Protein AF-A0A1E1XRW9-F1 (afdb_monomer_lite)

InterPro domains:
  IPR000956 Stathmin family [PF00836] (1-132)
  IPR000956 Stathmin family [PF00836] (140-179)
  IPR000956 Stathmin family [PF00836] (183-227)
  IPR000956 Stathmin family [PR00345] (3-21)
  IPR000956 Stathmin family [PR00345] (31-59)
  IPR000956 Stathmin family [PR00345] (60-83)
  IPR000956 Stathmin family [PR00345] (84-107)
  IPR000956 Stathmin family [PR00345] (108-132)
  IPR000956 Stathmin family [PS51663] (1-139)
  IPR000956 Stathmin family [PTHR10104] (1-132)
  IPR036002 Stathmin superfamily [SSF101494] (1-134)
  IPR036002 Stathmin superfamily [SSF101494] (140-227)

Organism: Amblyomma sculptum (NCBI:txid1581419)

Radius of gyration: 101.43 Å; chains: 1; bounding box: 220×57×258 Å

Structure (mmCIF, N/CA/C/O backbone):
data_AF-A0A1E1XRW9-F1
#
_entry.id   AF-A0A1E1XRW9-F1
#
loop_
_atom_site.group_PDB
_atom_site.id
_atom_site.type_symbol
_atom_site.label_atom_id
_atom_site.label_alt_id
_atom_site.label_comp_id
_atom_site.label_asym_id
_atom_site.label_entity_id
_atom_site.label_seq_id
_atom_site.pdbx_PDB_ins_code
_atom_site.Cartn_x
_atom_site.Cartn_y
_atom_site.Cartn_z
_atom_site.occupancy
_atom_site.B_iso_or_equiv
_atom_site.auth_seq_id
_atom_site.auth_comp_id
_atom_site.auth_asym_id
_atom_site.auth_atom_id
_atom_site.pdbx_PDB_model_num
ATOM 1 N N . THR A 1 1 ? -102.495 -21.820 128.387 1.00 71.69 1 THR A N 1
ATOM 2 C CA . THR A 1 1 ? -101.262 -22.610 128.519 1.00 71.69 1 THR A CA 1
ATOM 3 C C . THR A 1 1 ? -101.583 -24.073 128.722 1.00 71.69 1 THR A C 1
ATOM 5 O O . THR A 1 1 ? -102.194 -24.407 129.729 1.00 71.69 1 THR A O 1
ATOM 8 N N . GLU A 1 2 ? -101.186 -24.923 127.778 1.00 79.62 2 GLU A N 1
ATOM 9 C CA . GLU A 1 2 ? -101.369 -26.378 127.798 1.00 79.62 2 GLU A CA 1
ATOM 10 C C . GLU A 1 2 ? -100.027 -27.070 127.506 1.00 79.62 2 GLU A C 1
ATOM 12 O O . GLU A 1 2 ? -99.250 -26.604 126.673 1.00 79.62 2 GLU A O 1
ATOM 17 N N . VAL A 1 3 ? -99.734 -28.169 128.202 1.00 78.69 3 VAL A N 1
ATOM 18 C CA . VAL A 1 3 ? -98.578 -29.024 127.903 1.00 78.69 3 VAL A CA 1
ATOM 19 C C . VAL A 1 3 ? -99.064 -30.222 127.095 1.00 78.69 3 VAL A C 1
ATOM 21 O O . VAL A 1 3 ? -99.879 -30.999 127.587 1.00 78.69 3 VAL A O 1
ATOM 24 N N . ARG A 1 4 ? -98.557 -30.378 125.871 1.00 78.00 4 ARG A N 1
ATOM 25 C CA . ARG A 1 4 ? -98.868 -31.485 124.958 1.00 78.00 4 ARG A CA 1
ATOM 26 C C . ARG A 1 4 ? -97.624 -32.328 124.671 1.00 78.00 4 ARG A C 1
ATOM 28 O O . ARG A 1 4 ? -96.496 -31.906 124.922 1.00 78.00 4 ARG A O 1
ATOM 35 N N . CYS A 1 5 ? -97.842 -33.537 124.151 1.00 73.38 5 CYS A N 1
ATOM 36 C CA . CYS A 1 5 ? -96.790 -34.429 123.645 1.00 73.38 5 CYS A CA 1
ATOM 37 C C . CYS A 1 5 ? -95.634 -34.655 124.641 1.00 73.38 5 CYS A C 1
ATOM 39 O O . CYS A 1 5 ? -94.467 -34.414 124.331 1.00 73.38 5 CYS A O 1
ATOM 41 N N . THR A 1 6 ? -95.966 -35.089 125.859 1.00 75.75 6 THR A N 1
ATOM 42 C CA . THR A 1 6 ? -94.991 -35.452 126.892 1.00 75.75 6 THR A CA 1
ATOM 43 C C . THR A 1 6 ? -94.394 -36.827 126.604 1.00 75.75 6 THR A C 1
ATOM 45 O O . THR A 1 6 ? -95.084 -37.843 126.634 1.00 75.75 6 THR A O 1
ATOM 48 N N . GLU A 1 7 ? -93.091 -36.867 126.362 1.00 78.31 7 GLU A N 1
ATOM 49 C CA . GLU A 1 7 ? -92.332 -38.087 126.125 1.00 78.31 7 GLU A CA 1
ATOM 50 C C . GLU A 1 7 ? -91.239 -38.203 127.190 1.00 78.31 7 GLU A C 1
ATOM 52 O O . GLU A 1 7 ? -90.331 -37.368 127.279 1.00 78.31 7 GLU A O 1
ATOM 57 N N . GLN A 1 8 ? -91.359 -39.213 128.056 1.00 81.00 8 GLN A N 1
ATOM 58 C CA . GLN A 1 8 ? -90.436 -39.419 129.168 1.00 81.00 8 GLN A CA 1
ATOM 59 C C . GLN A 1 8 ? -89.498 -40.578 128.872 1.00 81.00 8 GLN A C 1
ATOM 61 O O . GLN A 1 8 ? -89.922 -41.707 128.638 1.00 81.00 8 GLN A O 1
ATOM 66 N N . SER A 1 9 ? -88.204 -40.290 128.925 1.00 77.69 9 SER A N 1
ATOM 67 C CA . SER A 1 9 ? -87.150 -41.296 128.863 1.00 77.69 9 SER A CA 1
ATOM 68 C C . SER A 1 9 ? -86.410 -41.352 130.201 1.00 77.69 9 SER A C 1
ATOM 70 O O . SER A 1 9 ? -86.514 -40.434 131.018 1.00 77.69 9 SER A O 1
ATOM 72 N N . LYS A 1 10 ? -85.616 -42.408 130.435 1.00 77.56 10 LYS A N 1
ATOM 73 C CA . LYS A 1 10 ? -84.827 -42.569 131.675 1.00 77.56 10 LYS A CA 1
ATOM 74 C C . LYS A 1 10 ? -83.896 -41.378 131.984 1.00 77.56 10 LYS A C 1
ATOM 76 O O . LYS A 1 10 ? -83.494 -41.239 133.132 1.00 77.56 10 LYS A O 1
ATOM 81 N N . GLY A 1 11 ? -83.553 -40.552 130.987 1.00 79.75 11 GLY A N 1
ATOM 82 C CA . GLY A 1 11 ? -82.670 -39.386 131.126 1.00 79.75 11 GLY A CA 1
ATOM 83 C C . GLY A 1 11 ? -83.371 -38.024 131.193 1.00 79.75 11 GLY A C 1
ATOM 84 O O . GLY A 1 11 ? -82.687 -37.012 131.310 1.00 79.75 11 GLY A O 1
ATOM 85 N N . GLY A 1 12 ? -84.704 -37.965 131.110 1.00 81.31 12 GLY A N 1
ATOM 86 C CA . GLY A 1 12 ? -85.441 -36.702 131.168 1.00 81.31 12 GLY A CA 1
ATOM 87 C C . GLY A 1 12 ? -86.784 -36.736 130.442 1.00 81.31 12 GLY A C 1
ATOM 88 O O . GLY A 1 12 ? -87.090 -37.662 129.687 1.00 81.31 12 GLY A O 1
ATOM 89 N N . LEU A 1 13 ? -87.588 -35.701 130.689 1.00 84.69 13 LEU A N 1
ATOM 90 C CA . LEU A 1 13 ? -88.904 -35.503 130.087 1.00 84.69 13 LEU A CA 1
ATOM 91 C C . LEU A 1 13 ? -88.825 -34.408 129.018 1.00 84.69 13 LEU A C 1
ATOM 93 O O . LEU A 1 13 ? -88.436 -33.281 129.323 1.00 84.69 13 LEU A O 1
ATOM 97 N N . LYS A 1 14 ? -89.232 -34.727 127.789 1.00 83.50 14 LYS A N 1
ATOM 98 C CA . LYS A 1 14 ? -89.489 -33.745 126.733 1.00 83.50 14 LYS A CA 1
ATOM 99 C C . LYS A 1 14 ? -90.988 -33.494 126.674 1.00 83.50 14 LYS A C 1
ATOM 101 O O . LYS A 1 14 ? -91.764 -34.441 126.667 1.00 83.50 14 LYS A O 1
ATOM 106 N N . TYR A 1 15 ? -91.395 -32.236 126.615 1.00 85.25 15 TYR A N 1
ATOM 107 C CA . TYR A 1 15 ? -92.789 -31.876 126.399 1.00 85.25 15 TYR A CA 1
ATOM 108 C C . TYR A 1 15 ? -92.898 -30.588 125.597 1.00 85.25 15 TYR A C 1
ATOM 110 O O . TYR A 1 15 ? -91.990 -29.756 125.609 1.00 85.25 15 TYR A O 1
ATOM 118 N N . GLU A 1 16 ? -94.007 -30.440 124.885 1.00 83.50 16 GLU A N 1
ATOM 119 C CA . GLU A 1 16 ? -94.337 -29.237 124.138 1.00 83.50 16 GLU A CA 1
ATOM 120 C C . GLU A 1 16 ? -95.221 -28.342 125.012 1.00 83.50 16 GLU A C 1
ATOM 122 O O . GLU A 1 16 ? -96.325 -28.724 125.396 1.00 83.50 16 GLU A O 1
ATOM 127 N N . LEU A 1 17 ? -94.723 -27.158 125.376 1.00 86.25 17 LEU A N 1
ATOM 128 C CA . LEU A 1 17 ? -95.476 -26.176 126.156 1.00 86.25 17 LEU A CA 1
ATOM 129 C C . LEU A 1 17 ? -96.101 -25.145 125.215 1.00 86.25 17 LEU A C 1
ATOM 131 O O . LEU A 1 17 ? -95.413 -24.265 124.698 1.00 86.25 17 LEU A O 1
ATOM 135 N N . VAL A 1 18 ? -97.415 -25.225 125.039 1.00 81.94 18 VAL A N 1
ATOM 136 C CA . VAL A 1 18 ? -98.192 -24.276 124.243 1.00 81.94 18 VAL A CA 1
ATOM 137 C C . VAL A 1 18 ? -98.732 -23.195 125.178 1.00 81.94 18 VAL A C 1
ATOM 139 O O . VAL A 1 18 ? -99.649 -23.424 125.965 1.00 81.94 18 VAL A O 1
ATOM 142 N N . LEU A 1 19 ? -98.147 -21.996 125.140 1.00 83.62 19 LEU A N 1
ATOM 143 C CA . LEU A 1 19 ? -98.563 -20.878 126.002 1.00 83.62 19 LEU A CA 1
ATOM 144 C C . LEU A 1 19 ? -99.923 -20.292 125.571 1.00 83.62 19 LEU A C 1
ATOM 146 O O . LEU A 1 19 ? -100.755 -19.984 126.427 1.00 83.62 19 LEU A O 1
ATOM 150 N N . ALA A 1 20 ? -100.174 -20.228 124.263 1.00 79.12 20 ALA A N 1
ATOM 151 C CA . ALA A 1 20 ? -101.432 -19.821 123.642 1.00 79.12 20 ALA A CA 1
ATOM 152 C C . ALA A 1 20 ? -101.627 -20.592 122.328 1.00 79.12 20 ALA A C 1
ATOM 154 O O . ALA A 1 20 ? -100.639 -20.904 121.658 1.00 79.12 20 ALA A O 1
ATOM 155 N N . ASP A 1 21 ? -102.875 -20.889 121.969 1.00 74.94 21 ASP A N 1
ATOM 156 C CA . ASP A 1 21 ? -103.186 -21.544 120.699 1.00 74.94 21 ASP A CA 1
ATOM 157 C C . ASP A 1 21 ? -102.790 -20.644 119.511 1.00 74.94 21 ASP A C 1
ATOM 159 O O . ASP A 1 21 ? -102.875 -19.412 119.611 1.00 74.94 21 ASP A O 1
ATOM 163 N N . PRO A 1 22 ? -102.304 -21.220 118.394 1.00 69.94 22 PRO A N 1
ATOM 164 C CA . PRO A 1 22 ? -101.898 -20.446 117.229 1.00 69.94 22 PRO A CA 1
ATOM 165 C C . PRO A 1 22 ? -103.061 -19.574 116.735 1.00 69.94 22 PRO A C 1
ATOM 167 O O . PRO A 1 22 ? -104.140 -20.065 116.439 1.00 69.94 22 PRO A O 1
ATOM 170 N N . CYS A 1 23 ? -102.822 -18.264 116.612 1.00 64.12 23 CYS A N 1
ATOM 171 C CA . CYS A 1 23 ? -103.831 -17.263 116.228 1.00 64.12 23 CYS A CA 1
ATOM 172 C C . CYS A 1 23 ? -104.423 -17.485 114.815 1.00 64.12 23 CYS A C 1
ATOM 174 O O . CYS A 1 23 ? -105.413 -16.858 114.459 1.00 64.12 23 CYS A O 1
ATOM 176 N N . MET A 1 24 ? -103.831 -18.366 113.999 1.00 66.19 24 MET A N 1
ATOM 177 C CA . MET A 1 24 ? -104.234 -18.635 112.618 1.00 66.19 24 MET A CA 1
ATOM 178 C C . MET A 1 24 ? -104.402 -20.147 112.394 1.00 66.19 24 MET A C 1
ATOM 180 O O . MET A 1 24 ? -103.419 -20.883 112.429 1.00 66.19 24 MET A O 1
ATOM 184 N N . ASP A 1 25 ? -105.620 -20.589 112.067 1.00 61.28 25 ASP A N 1
ATOM 185 C CA . ASP A 1 25 ? -105.966 -21.994 111.763 1.00 61.28 25 ASP A CA 1
ATOM 186 C C . ASP A 1 25 ? -105.533 -22.468 110.354 1.00 61.28 25 ASP A C 1
ATOM 188 O O . ASP A 1 25 ? -105.896 -23.555 109.905 1.00 61.28 25 ASP A O 1
ATOM 192 N N . SER A 1 26 ? -104.753 -21.668 109.612 1.00 61.62 26 SER A N 1
ATOM 193 C CA . SER A 1 26 ? -104.334 -21.998 108.243 1.00 61.62 26 SER A CA 1
ATOM 194 C C . SER A 1 26 ? -102.865 -22.432 108.187 1.00 61.62 26 SER A C 1
ATOM 196 O O . SER A 1 26 ? -101.989 -21.640 108.547 1.00 61.62 26 SER A O 1
ATOM 198 N N . PRO A 1 27 ? -102.543 -23.617 107.630 1.00 65.44 27 PRO A N 1
ATOM 199 C CA . PRO A 1 27 ? -101.164 -23.991 107.339 1.00 65.44 27 PRO A CA 1
ATOM 200 C C . PRO A 1 27 ? -100.511 -22.935 106.434 1.00 65.44 27 PRO A C 1
ATOM 202 O O . PRO A 1 27 ? -101.085 -22.556 105.409 1.00 65.44 27 PRO A O 1
ATOM 205 N N . LEU A 1 28 ? -99.303 -22.472 106.776 1.00 62.88 28 LEU A N 1
ATOM 206 C CA . LEU A 1 28 ? -98.474 -21.677 105.865 1.00 62.88 28 LEU A CA 1
ATOM 207 C C . LEU A 1 28 ? -98.304 -22.456 104.548 1.00 62.88 28 LEU A C 1
ATOM 209 O O . LEU A 1 28 ? -97.652 -23.505 104.527 1.00 62.88 28 LEU A O 1
ATOM 213 N N . ARG A 1 29 ? -98.868 -21.955 103.435 1.00 60.59 29 ARG A N 1
ATOM 214 C CA . ARG A 1 29 ? -98.543 -22.464 102.094 1.00 60.59 29 ARG A CA 1
ATOM 215 C C . ARG A 1 29 ? -97.071 -22.168 101.836 1.00 60.59 29 ARG A C 1
ATOM 217 O O . ARG A 1 29 ? -96.705 -21.041 101.514 1.00 60.59 29 ARG A O 1
ATOM 224 N N . LYS A 1 30 ? -96.226 -23.188 101.983 1.00 62.84 30 LYS A N 1
ATOM 225 C CA . LYS A 1 30 ? -94.849 -23.156 101.483 1.00 62.84 30 LYS A CA 1
ATOM 226 C C . LYS A 1 30 ? -94.910 -22.796 99.990 1.00 62.84 30 LYS A C 1
ATOM 228 O O . LYS A 1 30 ? -95.797 -23.320 99.306 1.00 62.84 30 LYS A O 1
ATOM 233 N N . PRO A 1 31 ? -94.033 -21.912 99.473 1.00 58.75 31 PRO A N 1
ATOM 234 C CA . PRO A 1 31 ? -93.952 -21.686 98.036 1.00 58.75 31 PRO A CA 1
ATOM 235 C C . PRO A 1 31 ? -93.840 -23.049 97.354 1.00 58.75 31 PRO A C 1
ATOM 237 O O . PRO A 1 31 ? -93.084 -23.902 97.818 1.00 58.75 31 PRO A O 1
ATOM 240 N N . SER A 1 32 ? -94.656 -23.267 96.321 1.00 52.56 32 SER A N 1
ATOM 241 C CA . SER A 1 32 ? -94.688 -24.509 95.554 1.00 52.56 32 SER A CA 1
ATOM 242 C C . SER A 1 32 ? -93.285 -24.807 95.036 1.00 52.56 32 SER A C 1
ATOM 244 O O . SER A 1 32 ? -92.871 -24.298 93.997 1.00 52.56 32 SER A O 1
ATOM 246 N N . THR A 1 33 ? -92.552 -25.642 95.764 1.00 55.78 33 THR A N 1
ATOM 247 C CA . THR A 1 33 ? -91.325 -26.282 95.314 1.00 55.78 33 THR A CA 1
ATOM 248 C C . THR A 1 33 ? -91.719 -27.359 94.313 1.00 55.78 33 THR A C 1
ATOM 250 O O . THR A 1 33 ? -91.593 -28.551 94.583 1.00 55.78 33 THR A O 1
ATOM 253 N N . SER A 1 34 ? -92.223 -26.958 93.141 1.00 54.00 34 SER A N 1
ATOM 254 C CA . SER A 1 34 ? -91.976 -27.779 91.960 1.00 54.00 34 SER A CA 1
ATOM 255 C C . SER A 1 34 ? -90.458 -27.955 91.913 1.00 54.00 34 SER A C 1
ATOM 257 O O . SER A 1 34 ? -89.768 -26.927 91.976 1.00 54.00 34 SER A O 1
ATOM 259 N N . PRO A 1 35 ? -89.926 -29.192 91.894 1.00 54.16 35 PRO A N 1
ATOM 260 C CA . PRO A 1 35 ? -88.489 -29.399 91.866 1.00 54.16 35 PRO A CA 1
ATOM 261 C C . PRO A 1 35 ? -87.912 -28.519 90.754 1.00 54.16 35 PRO A C 1
ATOM 263 O O . PRO A 1 35 ? -88.481 -28.522 89.654 1.00 54.16 35 PRO A O 1
ATOM 266 N N . PRO A 1 36 ? -86.856 -27.721 91.002 1.00 61.75 36 PRO A N 1
ATOM 267 C CA . PRO A 1 36 ? -86.149 -27.095 89.894 1.00 61.75 36 PRO A CA 1
ATOM 268 C C . PRO A 1 36 ? -85.847 -28.213 88.896 1.00 61.75 36 PRO A C 1
ATOM 270 O O . PRO A 1 36 ? -85.400 -29.279 89.324 1.00 61.75 36 PRO A O 1
ATOM 273 N N . LYS A 1 37 ? -86.189 -28.016 87.610 1.00 65.25 37 LYS A N 1
ATOM 274 C CA . LYS A 1 37 ? -85.947 -29.013 86.553 1.00 65.25 37 LYS A CA 1
ATOM 275 C C . LYS A 1 37 ? -84.559 -29.605 86.789 1.00 65.25 37 LYS A C 1
ATOM 277 O O . LYS A 1 37 ? -83.583 -28.855 86.790 1.00 65.25 37 LYS A O 1
ATOM 282 N N . SER A 1 38 ? -84.500 -30.902 87.089 1.00 64.06 38 SER A N 1
ATOM 283 C CA . SER A 1 38 ? -83.252 -31.578 87.423 1.00 64.06 38 SER A CA 1
ATOM 284 C C . SER A 1 38 ? -82.342 -31.457 86.214 1.00 64.06 38 SER A C 1
ATOM 286 O O . SER A 1 38 ? -82.654 -32.000 85.155 1.00 64.06 38 SER A O 1
ATOM 288 N N . ILE A 1 39 ? -81.277 -30.674 86.349 1.00 68.00 39 ILE A N 1
ATOM 289 C CA . ILE A 1 39 ? -80.307 -30.480 85.279 1.00 68.00 39 ILE A CA 1
ATOM 290 C C . ILE A 1 39 ? -79.711 -31.863 84.988 1.00 68.00 39 ILE A C 1
ATOM 292 O O . ILE A 1 39 ? -79.143 -32.480 85.891 1.00 68.00 39 ILE A O 1
ATOM 296 N N . SER A 1 40 ? -79.909 -32.370 83.768 1.00 82.62 40 SER A N 1
ATOM 297 C CA . SER A 1 40 ? -79.369 -33.666 83.347 1.00 82.62 40 SER A CA 1
ATOM 298 C C . SER A 1 40 ? -77.841 -33.611 83.340 1.00 82.62 40 SER A C 1
ATOM 300 O O . SER A 1 40 ? -77.260 -32.552 83.098 1.00 82.62 40 SER A O 1
ATOM 302 N N . ALA A 1 41 ? -77.172 -34.743 83.569 1.00 84.50 41 ALA A N 1
ATOM 303 C CA . ALA A 1 41 ? -75.716 -34.826 83.454 1.00 84.50 41 ALA A CA 1
ATOM 304 C C . ALA A 1 41 ? -75.226 -34.342 82.072 1.00 84.50 41 ALA A C 1
ATOM 306 O O . ALA A 1 41 ? -74.240 -33.611 81.994 1.00 84.50 41 ALA A O 1
ATOM 307 N N . GLU A 1 42 ? -75.986 -34.640 81.013 1.00 86.44 42 GLU A N 1
ATOM 308 C CA . GLU A 1 42 ? -75.721 -34.167 79.647 1.00 86.44 42 GLU A CA 1
ATOM 309 C C . GLU A 1 42 ? -75.826 -32.636 79.520 1.00 86.44 42 GLU A C 1
ATOM 311 O O . GLU A 1 42 ? -75.010 -32.013 78.842 1.00 86.44 42 GLU A O 1
ATOM 316 N N . ASP A 1 43 ? -76.779 -31.995 80.210 1.00 86.00 43 ASP A N 1
ATOM 317 C CA . ASP A 1 43 ? -76.931 -30.531 80.197 1.00 86.00 43 ASP A CA 1
ATOM 318 C C . ASP A 1 43 ? -75.774 -29.828 80.929 1.00 86.00 43 ASP A C 1
ATOM 320 O O . ASP A 1 43 ? -75.383 -28.714 80.562 1.00 86.00 43 ASP A O 1
ATOM 324 N N . ILE A 1 44 ? -75.221 -30.459 81.973 1.00 87.00 44 ILE A N 1
ATOM 325 C CA . ILE A 1 44 ? -74.046 -29.958 82.704 1.00 87.00 44 ILE A CA 1
ATOM 326 C C . ILE A 1 44 ? -72.800 -30.075 81.827 1.00 87.00 44 ILE A C 1
ATOM 328 O O . ILE A 1 44 ? -72.064 -29.098 81.674 1.00 87.00 44 ILE A O 1
ATOM 332 N N . GLU A 1 45 ? -72.583 -31.241 81.220 1.00 90.00 45 GLU A N 1
ATOM 333 C CA . GLU A 1 45 ? -71.444 -31.488 80.336 1.00 90.00 45 GLU A CA 1
ATOM 334 C C . GLU A 1 45 ? -71.470 -30.561 79.118 1.00 90.00 45 GLU A C 1
ATOM 336 O O . GLU A 1 45 ? -70.463 -29.928 78.795 1.00 90.00 45 GLU A O 1
ATOM 341 N N . LYS A 1 46 ? -72.645 -30.377 78.507 1.00 91.75 46 LYS A N 1
ATOM 342 C CA . LYS A 1 46 ? -72.834 -29.435 77.403 1.00 91.75 46 LYS A CA 1
ATOM 343 C C . LYS A 1 46 ? -72.451 -28.007 77.796 1.00 91.75 46 LYS A C 1
ATOM 345 O O . LYS A 1 46 ? -71.716 -27.356 77.059 1.00 91.75 46 LYS A O 1
ATOM 350 N N . LYS A 1 47 ? -72.872 -27.523 78.972 1.00 92.69 47 LYS A N 1
ATOM 351 C CA . LYS A 1 47 ? -72.500 -26.179 79.460 1.00 92.69 47 LYS A CA 1
ATOM 352 C C . LYS A 1 47 ? -71.002 -26.032 79.727 1.00 92.69 47 LYS A C 1
ATOM 354 O O . LYS A 1 47 ? -70.448 -24.961 79.475 1.00 92.69 47 LYS A O 1
ATOM 359 N N . LEU A 1 48 ? -70.346 -27.076 80.239 1.00 93.94 48 LEU A N 1
ATOM 360 C CA . LEU A 1 48 ? -68.893 -27.082 80.437 1.00 93.94 48 LEU A CA 1
ATOM 361 C C . LEU A 1 48 ? -68.155 -27.057 79.097 1.00 93.94 48 LEU A C 1
ATOM 363 O O . LEU A 1 48 ? -67.233 -26.261 78.926 1.00 93.94 48 LEU A O 1
ATOM 367 N N . LYS A 1 49 ? -68.611 -27.850 78.125 1.00 94.44 49 LYS A N 1
ATOM 368 C CA . LYS A 1 49 ? -68.066 -27.866 76.767 1.00 94.44 49 LYS A CA 1
ATOM 369 C C . LYS A 1 49 ? -68.245 -26.521 76.058 1.00 94.44 49 LYS A C 1
ATOM 371 O O . LYS A 1 49 ? -67.289 -25.999 75.504 1.00 94.44 49 LYS A O 1
ATOM 376 N N . GLU A 1 50 ? -69.415 -25.892 76.159 1.00 94.94 50 GLU A N 1
ATOM 377 C CA . GLU A 1 50 ? -69.653 -24.545 75.615 1.00 94.94 50 GLU A CA 1
ATOM 378 C C . GLU A 1 50 ? -68.787 -23.466 76.296 1.00 94.94 50 GLU A C 1
ATOM 380 O O . GLU A 1 50 ? -68.449 -22.450 75.685 1.00 94.94 50 GLU A O 1
ATOM 385 N N . ALA A 1 51 ? -68.437 -23.630 77.577 1.00 94.69 51 ALA A N 1
ATOM 386 C CA . ALA A 1 51 ? -67.501 -22.736 78.263 1.00 94.69 51 ALA A CA 1
ATOM 387 C C . ALA A 1 51 ? -66.052 -22.947 77.795 1.00 94.69 51 ALA A C 1
ATOM 389 O O . ALA A 1 51 ? -65.328 -21.970 77.590 1.00 94.69 51 ALA A O 1
ATOM 390 N N . GLU A 1 52 ? -65.660 -24.202 77.585 1.00 93.88 52 GLU A N 1
ATOM 391 C CA . GLU A 1 52 ? -64.366 -24.599 77.033 1.00 93.88 52 GLU A CA 1
ATOM 392 C C . GLU A 1 52 ? -64.184 -24.079 75.599 1.00 93.88 52 GLU A C 1
ATOM 394 O O . GLU A 1 52 ? -63.196 -23.408 75.311 1.00 93.88 52 GLU A O 1
ATOM 399 N N . GLU A 1 53 ? -65.171 -24.278 74.723 1.00 95.62 53 GLU A N 1
ATOM 400 C CA . GLU A 1 53 ? -65.158 -23.787 73.338 1.00 95.62 53 GLU A CA 1
ATOM 401 C C . GLU A 1 53 ? -65.081 -22.254 73.275 1.00 95.62 53 GLU A C 1
ATOM 403 O O . GLU A 1 53 ? -64.326 -21.701 72.473 1.00 95.62 53 GLU A O 1
ATOM 408 N N . ARG A 1 54 ? -65.782 -21.538 74.168 1.00 96.12 54 ARG A N 1
ATOM 409 C CA . ARG A 1 54 ? -65.638 -20.076 74.291 1.00 96.12 54 ARG A CA 1
ATOM 410 C C . ARG A 1 54 ? -64.230 -19.669 74.721 1.00 96.12 54 ARG A C 1
ATOM 412 O O . ARG A 1 54 ? -63.709 -18.690 74.187 1.00 96.12 54 ARG A O 1
ATOM 419 N N . ARG A 1 55 ? -63.601 -20.397 75.654 1.00 96.94 55 ARG A N 1
ATOM 420 C CA . ARG A 1 55 ? -62.208 -20.134 76.057 1.00 96.94 55 ARG A CA 1
ATOM 421 C C . ARG A 1 55 ? -61.258 -20.339 74.878 1.00 96.94 55 ARG A C 1
ATOM 423 O O . ARG A 1 55 ? -60.490 -19.431 74.564 1.00 96.94 55 ARG A O 1
ATOM 430 N N . GLN A 1 56 ? -61.371 -21.473 74.189 1.00 96.62 56 GLN A N 1
ATOM 431 C CA . GLN A 1 56 ? -60.541 -21.807 73.030 1.00 96.62 56 GLN A CA 1
ATOM 432 C C . GLN A 1 56 ? -60.734 -20.817 71.876 1.00 96.62 56 GLN A C 1
ATOM 434 O O . GLN A 1 56 ? -59.760 -2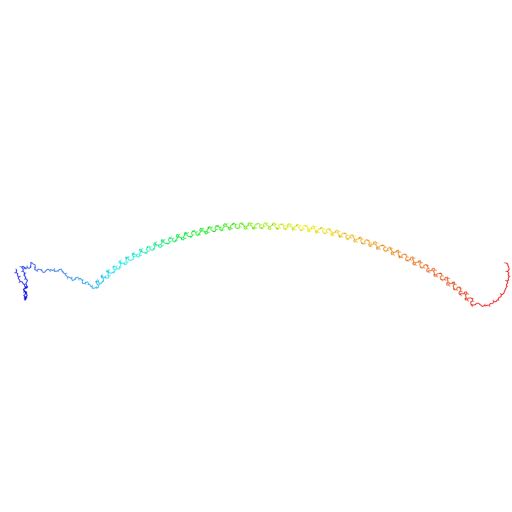0.388 71.266 1.00 96.62 56 GLN A O 1
ATOM 439 N N . SER A 1 57 ? -61.967 -20.381 71.607 1.00 96.44 57 SER A N 1
ATOM 440 C CA . SER A 1 57 ? -62.254 -19.366 70.587 1.00 96.44 57 SER A CA 1
ATOM 441 C C . SER A 1 57 ? -61.586 -18.023 70.901 1.00 96.44 57 SER A C 1
ATOM 443 O O . SER A 1 57 ? -60.985 -17.414 70.014 1.00 96.44 57 SER A O 1
ATOM 445 N N . LEU A 1 58 ? -61.622 -17.574 72.161 1.00 95.69 58 LEU A N 1
ATOM 446 C CA . LEU A 1 58 ? -60.946 -16.343 72.582 1.00 95.69 58 LEU A CA 1
ATOM 447 C C . LEU A 1 58 ? -59.419 -16.461 72.489 1.00 95.69 58 LEU A C 1
ATOM 449 O O . LEU A 1 58 ? -58.754 -15.505 72.087 1.00 95.69 58 LEU A O 1
ATOM 453 N N . GLU A 1 59 ? -58.856 -17.614 72.848 1.00 95.88 59 GLU A N 1
ATOM 454 C CA . GLU A 1 59 ? -57.423 -17.894 72.701 1.00 95.88 59 GLU A CA 1
ATOM 455 C C . GLU A 1 59 ? -57.000 -17.923 71.227 1.00 95.88 59 GLU A C 1
ATOM 457 O O . GLU A 1 59 ? -56.039 -17.248 70.858 1.00 95.88 59 GLU A O 1
ATOM 462 N N . ALA A 1 60 ? -57.760 -18.602 70.365 1.00 96.81 60 ALA A N 1
ATOM 463 C CA . ALA A 1 60 ? -57.524 -18.632 68.924 1.00 96.81 60 ALA A CA 1
ATOM 464 C C . ALA A 1 60 ? -57.620 -17.232 68.299 1.00 96.81 60 ALA A C 1
ATOM 466 O O . ALA A 1 60 ? -56.771 -16.853 67.495 1.00 96.81 60 ALA A O 1
ATOM 467 N N . MET A 1 61 ? -58.600 -16.419 68.709 1.00 95.75 61 MET A N 1
ATOM 468 C CA . MET A 1 61 ? -58.732 -15.037 68.241 1.00 95.75 61 MET A CA 1
ATOM 469 C C . MET A 1 61 ? -57.522 -14.183 68.645 1.00 95.75 61 MET A C 1
ATOM 471 O O . MET A 1 61 ? -57.010 -13.420 67.826 1.00 95.75 61 MET A O 1
ATOM 475 N N . LYS A 1 62 ? -57.016 -14.336 69.877 1.00 96.56 62 LYS A N 1
ATOM 476 C CA . LYS A 1 62 ? -55.784 -13.664 70.324 1.00 96.56 62 LYS A CA 1
ATOM 477 C C . LYS A 1 62 ? -54.565 -14.126 69.525 1.00 96.56 62 LYS A C 1
ATOM 479 O O . LYS A 1 62 ? -53.762 -13.289 69.118 1.00 96.56 62 LYS A O 1
ATOM 484 N N . LEU A 1 63 ? -54.435 -15.430 69.280 1.00 96.94 63 LEU A N 1
ATOM 485 C CA . LEU A 1 63 ? -53.324 -15.987 68.509 1.00 96.94 63 LEU A CA 1
ATOM 486 C C . LEU A 1 63 ? -53.346 -15.492 67.057 1.00 96.94 63 LEU A C 1
ATOM 488 O O . LEU A 1 63 ? -52.315 -15.058 66.550 1.00 96.94 63 LEU A O 1
ATOM 492 N N . ASN A 1 64 ? -54.521 -15.457 66.424 1.00 96.31 64 ASN A N 1
ATOM 493 C CA . ASN A 1 64 ? -54.698 -14.914 65.077 1.00 96.31 64 ASN A CA 1
ATOM 494 C C . ASN A 1 64 ? -54.316 -13.431 65.009 1.00 96.31 64 ASN A C 1
ATOM 496 O O . ASN A 1 64 ? -53.562 -13.040 64.124 1.00 96.31 64 ASN A O 1
ATOM 500 N N . GLN A 1 65 ? -54.741 -12.613 65.979 1.00 96.69 65 GLN A N 1
ATOM 501 C CA . GLN A 1 65 ? -54.347 -11.199 66.042 1.00 96.69 65 GLN A CA 1
ATOM 502 C C . GLN A 1 65 ? -52.833 -11.011 66.207 1.00 96.69 65 GLN A C 1
ATOM 504 O O . GLN A 1 65 ? -52.259 -10.081 65.637 1.00 96.69 65 GLN A O 1
ATOM 509 N N . LEU A 1 66 ? -52.174 -11.867 66.994 1.00 96.62 66 LEU A N 1
ATOM 510 C CA . LEU A 1 66 ? -50.716 -11.850 67.121 1.00 96.62 66 LEU A CA 1
ATOM 511 C C . LEU A 1 66 ? -50.047 -12.251 65.803 1.00 96.62 66 LEU A C 1
ATOM 513 O O . LEU A 1 66 ? -49.132 -11.561 65.358 1.00 96.62 66 LEU A O 1
ATOM 517 N N . ASN A 1 67 ? -50.537 -13.303 65.150 1.00 96.62 67 ASN A N 1
ATOM 518 C CA . ASN A 1 67 ? -50.003 -13.769 63.876 1.00 96.62 67 ASN A CA 1
ATOM 519 C C . ASN A 1 67 ? -50.174 -12.723 62.761 1.00 96.62 67 ASN A C 1
ATOM 521 O O . ASN A 1 67 ? -49.237 -12.468 62.011 1.00 96.62 67 ASN A O 1
ATOM 525 N N . GLU A 1 68 ? -51.321 -12.041 62.699 1.00 96.69 68 GLU A N 1
ATOM 526 C CA . GLU A 1 68 ? -51.544 -10.921 61.778 1.00 96.69 68 GLU A CA 1
ATOM 527 C C . GLU A 1 68 ? -50.547 -9.778 62.007 1.00 96.69 68 GLU A C 1
ATOM 529 O O . GLU A 1 68 ? -49.995 -9.238 61.048 1.00 96.69 68 GLU A O 1
ATOM 534 N N . LYS A 1 69 ? -50.278 -9.407 63.267 1.00 97.06 69 LYS A N 1
ATOM 535 C CA . LYS A 1 69 ? -49.280 -8.372 63.587 1.00 97.06 69 LYS A CA 1
ATOM 536 C C . LYS A 1 69 ? -47.873 -8.795 63.163 1.00 97.06 69 LYS A C 1
ATOM 538 O O . LYS A 1 69 ? -47.157 -7.983 62.582 1.00 97.06 69 LYS A O 1
ATOM 543 N N . MET A 1 70 ? -47.498 -10.051 63.407 1.00 97.12 70 MET A N 1
ATOM 544 C CA . MET A 1 70 ? -46.203 -10.596 62.985 1.00 97.12 70 MET A CA 1
ATOM 545 C C . MET A 1 70 ? -46.071 -10.647 61.461 1.00 97.12 70 MET A C 1
ATOM 547 O O . MET A 1 70 ? -45.038 -10.250 60.928 1.00 97.12 70 MET A O 1
ATOM 551 N N . SER A 1 71 ? -47.125 -11.057 60.754 1.00 97.25 71 SER A N 1
ATOM 552 C CA . SER A 1 71 ? -47.154 -11.089 59.290 1.00 97.25 71 SER A CA 1
ATOM 553 C C . SER A 1 71 ? -47.009 -9.689 58.686 1.00 97.25 71 SER A C 1
ATOM 555 O O . SER A 1 71 ? -46.182 -9.500 57.797 1.00 97.25 71 SER A O 1
ATOM 557 N N . ARG A 1 72 ? -47.710 -8.678 59.222 1.00 97.00 72 ARG A N 1
ATOM 558 C CA . ARG A 1 72 ? -47.551 -7.281 58.775 1.00 97.00 72 ARG A CA 1
ATOM 559 C C . ARG A 1 72 ? -46.144 -6.742 59.033 1.00 97.00 72 ARG A C 1
ATOM 561 O O . ARG A 1 72 ? -45.604 -6.040 58.186 1.00 97.00 72 ARG A O 1
ATOM 568 N N . LEU A 1 73 ? -45.540 -7.062 60.181 1.00 96.50 73 LEU A N 1
ATOM 569 C CA . LEU A 1 73 ? -44.153 -6.678 60.474 1.00 96.50 73 LEU A CA 1
ATOM 570 C C . LEU A 1 73 ? -43.169 -7.316 59.486 1.00 96.50 73 LEU A C 1
ATOM 572 O O . LEU A 1 73 ? -42.276 -6.629 58.995 1.00 96.50 73 LEU A O 1
ATOM 576 N N . ALA A 1 74 ? -43.355 -8.599 59.163 1.00 96.94 74 ALA A N 1
ATOM 577 C CA . ALA A 1 74 ? -42.544 -9.290 58.166 1.00 96.94 74 ALA A CA 1
ATOM 578 C C . ALA A 1 74 ? -42.691 -8.653 56.774 1.00 96.94 74 ALA A C 1
ATOM 580 O O . ALA A 1 74 ? -41.684 -8.376 56.130 1.00 96.94 74 ALA A O 1
ATOM 581 N N . GLU A 1 75 ? -43.917 -8.337 56.342 1.00 96.81 75 GLU A N 1
ATOM 582 C CA . GLU A 1 75 ? -44.170 -7.686 55.049 1.00 96.81 75 GLU A CA 1
ATOM 583 C C . GLU A 1 75 ? -43.537 -6.286 54.971 1.00 96.81 75 GLU A C 1
ATOM 585 O O . GLU A 1 75 ? -42.937 -5.923 53.960 1.00 96.81 75 GLU A O 1
ATOM 590 N N . VAL A 1 76 ? -43.631 -5.488 56.041 1.00 97.62 76 VAL A N 1
ATOM 591 C CA . VAL A 1 76 ? -43.002 -4.159 56.098 1.00 97.62 76 VAL A CA 1
ATOM 592 C C . VAL A 1 76 ? -41.477 -4.267 56.042 1.00 97.62 76 VAL A C 1
ATOM 594 O O . VAL A 1 76 ? -40.847 -3.506 55.305 1.00 97.62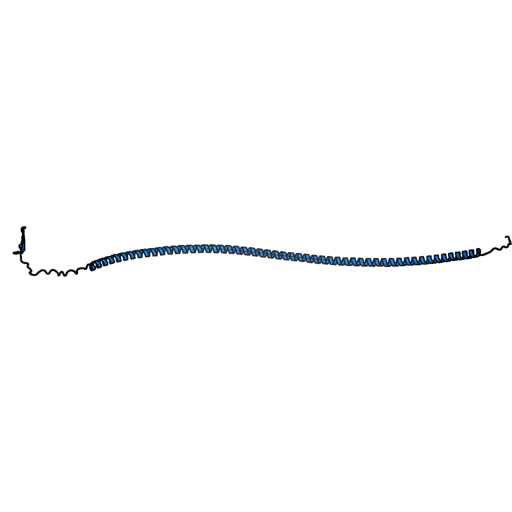 76 VAL A O 1
ATOM 597 N N . ASN A 1 77 ? -40.881 -5.213 56.774 1.00 96.56 77 ASN A N 1
ATOM 598 C CA . ASN A 1 77 ? -39.438 -5.448 56.727 1.00 96.56 77 ASN A CA 1
ATOM 599 C C . ASN A 1 77 ? -38.991 -5.896 55.331 1.00 96.56 77 ASN A C 1
ATOM 601 O O . ASN A 1 77 ? -38.065 -5.304 54.785 1.00 96.56 77 ASN A O 1
ATOM 605 N N . GLN A 1 78 ? -39.710 -6.834 54.710 1.00 97.50 78 GLN A N 1
ATOM 606 C CA . GLN A 1 78 ? -39.429 -7.294 53.350 1.00 97.50 78 GLN A CA 1
ATOM 607 C C . GLN A 1 78 ? -39.516 -6.152 52.327 1.00 97.50 78 GLN A C 1
ATOM 609 O O . GLN A 1 78 ? -38.653 -6.028 51.465 1.00 97.50 78 GLN A O 1
ATOM 614 N N . LYS A 1 79 ? -40.523 -5.272 52.426 1.00 97.75 79 LYS A N 1
ATOM 615 C CA . LYS A 1 79 ? -40.630 -4.091 51.549 1.00 97.75 79 LYS A CA 1
ATOM 616 C C . LYS A 1 79 ? -39.474 -3.117 51.756 1.00 97.75 79 LYS A C 1
ATOM 618 O O . LYS A 1 79 ? -38.962 -2.562 50.789 1.00 97.75 79 LYS A O 1
ATOM 623 N N . LYS A 1 80 ? -39.056 -2.900 53.004 1.00 97.25 80 LYS A N 1
ATOM 624 C CA . LYS A 1 80 ? -37.914 -2.0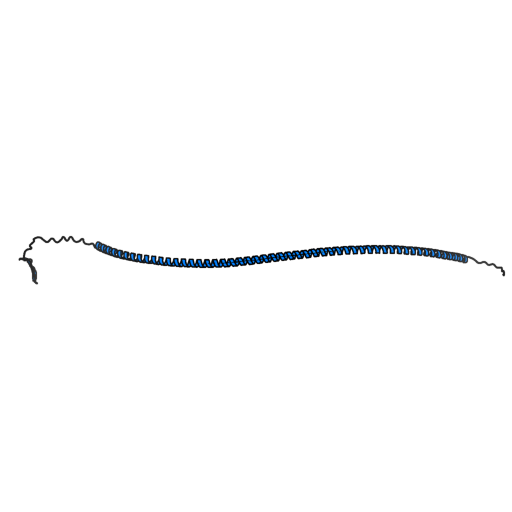35 53.318 1.00 97.25 80 LYS A CA 1
ATOM 625 C C . LYS A 1 80 ? -36.611 -2.602 52.746 1.00 97.25 80 LYS A C 1
ATOM 627 O O . LYS A 1 80 ? -35.821 -1.845 52.182 1.00 97.25 80 LYS A O 1
ATOM 632 N N . GLU A 1 81 ? -36.397 -3.906 52.886 1.00 96.75 81 GLU A N 1
ATOM 633 C CA . GLU A 1 81 ? -35.245 -4.612 52.318 1.00 96.75 81 GLU A CA 1
ATOM 634 C C . GLU A 1 81 ? -35.269 -4.536 50.790 1.00 96.75 81 GLU A C 1
ATOM 636 O O . GLU A 1 81 ? -34.303 -4.060 50.203 1.00 96.75 81 GLU A O 1
ATOM 641 N N . GLY A 1 82 ? -36.409 -4.831 50.158 1.00 96.88 82 GLY A N 1
ATOM 642 C CA . GLY A 1 82 ? -36.573 -4.755 48.704 1.00 96.88 82 GLY A CA 1
ATOM 643 C C . GLY A 1 82 ? -36.294 -3.365 48.120 1.00 96.88 82 GLY A C 1
ATOM 644 O O . GLY A 1 82 ? -35.569 -3.250 47.137 1.00 96.88 82 GLY A O 1
ATOM 645 N N . LEU A 1 83 ? -36.779 -2.288 48.753 1.00 97.25 83 LEU A N 1
ATOM 646 C CA . LEU A 1 83 ? -36.457 -0.914 48.328 1.00 97.25 83 LEU A CA 1
ATOM 647 C C . LEU A 1 83 ? -34.965 -0.591 48.479 1.00 97.25 83 LEU A C 1
ATOM 649 O O . LEU A 1 83 ? -34.391 0.144 47.676 1.00 97.25 83 LEU A O 1
ATOM 653 N N . THR A 1 84 ? -34.332 -1.127 49.523 1.00 96.81 84 THR A N 1
ATOM 654 C CA . THR A 1 84 ? -32.899 -0.939 49.761 1.00 96.81 84 THR A CA 1
ATOM 655 C C . THR A 1 84 ? -32.078 -1.669 48.700 1.00 96.81 84 THR A C 1
ATOM 657 O O . THR A 1 84 ? -31.126 -1.101 48.166 1.00 96.81 84 THR A O 1
ATOM 660 N N . GLU A 1 85 ? -32.460 -2.899 48.362 1.00 97.94 85 GLU A N 1
ATOM 661 C CA . GLU A 1 85 ? -31.837 -3.696 47.306 1.00 97.94 85 GLU A CA 1
ATOM 662 C C . GLU A 1 85 ? -32.009 -3.045 45.931 1.00 97.94 85 GLU A C 1
ATOM 664 O O . GLU A 1 85 ? -31.026 -2.882 45.210 1.00 97.94 85 GLU A O 1
ATOM 669 N N . GLU A 1 86 ? -33.215 -2.587 45.588 1.00 97.94 86 GLU A N 1
ATOM 670 C CA . GLU A 1 86 ? -33.492 -1.907 44.318 1.00 97.94 86 GLU A CA 1
ATOM 671 C C . GLU A 1 86 ? -32.671 -0.620 44.174 1.00 97.94 86 GLU A C 1
ATOM 673 O O . GLU A 1 86 ? -32.102 -0.346 43.112 1.00 97.94 86 GLU A O 1
ATOM 678 N N . PHE A 1 87 ? -32.547 0.156 45.256 1.00 98.12 87 PHE A N 1
ATOM 679 C CA . PHE A 1 87 ? -31.712 1.352 45.270 1.00 98.12 87 PHE A CA 1
ATOM 680 C C . PHE A 1 87 ? -30.231 1.018 45.050 1.00 98.12 87 PHE A C 1
ATOM 682 O O . PHE A 1 87 ? -29.553 1.685 44.260 1.00 98.12 87 PHE A O 1
ATOM 689 N N . GLN A 1 88 ? -29.723 -0.019 45.723 1.00 97.56 88 GLN A N 1
ATOM 690 C CA . GLN A 1 88 ? -28.342 -0.475 45.560 1.00 97.56 88 GLN A CA 1
ATOM 691 C C . GLN A 1 88 ? -28.079 -0.977 44.137 1.00 97.56 88 GLN A C 1
ATOM 693 O O . GLN A 1 88 ? -27.085 -0.580 43.527 1.00 97.56 88 GLN A O 1
ATOM 698 N N . GLU A 1 89 ? -28.979 -1.794 43.591 1.00 98.31 89 GLU A N 1
ATOM 699 C CA . GLU A 1 89 ? -28.885 -2.336 42.236 1.00 98.31 89 GLU A CA 1
ATOM 700 C C . GLU A 1 89 ? -28.912 -1.218 41.193 1.00 98.31 89 GLU A C 1
ATOM 702 O O . GLU A 1 89 ? -28.013 -1.120 40.360 1.00 98.31 89 GLU A O 1
ATOM 707 N N . THR A 1 90 ? -29.876 -0.302 41.288 1.00 98.12 90 THR A N 1
ATOM 708 C CA . THR A 1 90 ? -29.996 0.832 40.363 1.00 98.12 90 THR A CA 1
ATOM 709 C C . THR A 1 90 ? -28.758 1.728 40.415 1.00 98.12 90 THR A C 1
ATOM 711 O O . THR A 1 90 ? -28.253 2.170 39.381 1.00 98.12 90 THR A O 1
ATOM 714 N N . THR A 1 91 ? -28.226 1.982 41.614 1.00 98.25 91 THR A N 1
ATOM 715 C CA . THR A 1 91 ? -27.009 2.787 41.791 1.00 98.25 91 THR A CA 1
ATOM 716 C C . THR A 1 91 ? -25.792 2.101 41.175 1.00 98.25 91 THR A C 1
ATOM 718 O O . THR A 1 91 ? -25.037 2.747 40.443 1.00 98.25 91 THR A O 1
ATOM 721 N N . ARG A 1 92 ? -25.625 0.794 41.412 1.00 98.00 92 ARG A N 1
ATOM 722 C CA . ARG A 1 92 ? -24.567 -0.025 40.803 1.00 98.00 92 ARG A CA 1
ATOM 723 C C . ARG A 1 92 ? -24.659 -0.001 39.278 1.00 98.00 92 ARG A C 1
ATOM 725 O O . ARG A 1 92 ? -23.686 0.371 38.630 1.00 98.00 92 ARG A O 1
ATOM 732 N N . GLN A 1 93 ? -25.829 -0.289 38.712 1.00 98.38 93 GLN A N 1
ATOM 733 C CA . GLN A 1 93 ? -26.034 -0.297 37.261 1.00 98.38 93 GLN A CA 1
ATOM 734 C C . GLN A 1 93 ? -25.769 1.072 36.627 1.00 98.38 93 GLN A C 1
ATOM 736 O O . GLN A 1 93 ? -25.166 1.160 35.559 1.00 98.38 93 GLN A O 1
ATOM 741 N N . ASN A 1 94 ? -26.200 2.162 37.266 1.00 98.31 94 ASN A N 1
ATOM 742 C CA . ASN A 1 94 ? -25.939 3.512 36.763 1.00 98.31 94 ASN A CA 1
ATOM 743 C C . ASN A 1 94 ? -24.447 3.854 36.790 1.00 98.31 94 ASN A C 1
ATOM 745 O O . ASN A 1 94 ? -23.940 4.492 35.864 1.00 98.31 94 ASN A O 1
ATOM 749 N N . TYR A 1 95 ? -23.738 3.423 37.833 1.00 98.12 95 TYR A N 1
ATOM 750 C CA . TYR A 1 95 ? -22.294 3.588 37.916 1.00 98.12 95 TYR A CA 1
ATOM 751 C C . TYR A 1 95 ? -21.573 2.773 36.836 1.00 98.12 95 TYR A C 1
ATOM 753 O O . TYR A 1 95 ? -20.754 3.330 36.109 1.00 98.12 95 TYR A O 1
ATOM 761 N N . GLU A 1 96 ? -21.929 1.501 36.659 1.00 98.25 96 GLU A N 1
ATOM 762 C CA . GLU A 1 96 ? -21.369 0.632 35.617 1.00 98.25 96 GLU A CA 1
ATOM 763 C C . GLU A 1 96 ? -21.603 1.195 34.213 1.00 98.25 96 GLU A C 1
ATOM 765 O O . GLU A 1 96 ? -20.650 1.342 33.450 1.00 98.25 96 GLU A O 1
ATOM 770 N N . LYS A 1 97 ? -22.831 1.629 33.897 1.00 98.44 97 LYS A N 1
ATOM 771 C CA . LYS A 1 97 ? -23.148 2.299 32.623 1.00 98.44 97 LYS A CA 1
ATOM 772 C C . LYS A 1 97 ? -22.279 3.531 32.391 1.00 98.44 97 LYS A C 1
ATOM 774 O O . LYS A 1 97 ? -21.825 3.765 31.274 1.00 98.44 97 LYS A O 1
ATOM 779 N N . LYS A 1 98 ? -22.034 4.327 33.437 1.00 98.56 98 LYS A N 1
ATOM 780 C CA . LYS A 1 98 ? -21.175 5.510 33.342 1.00 98.56 98 LYS A CA 1
ATOM 781 C C . LYS A 1 98 ? -19.728 5.113 33.052 1.00 98.56 98 LYS A C 1
ATOM 783 O O . LYS A 1 98 ? -19.110 5.723 32.185 1.00 98.56 98 LYS A O 1
ATOM 788 N N . ILE A 1 99 ? -19.199 4.103 33.742 1.00 98.38 99 ILE A N 1
ATOM 789 C CA . ILE A 1 99 ? -17.840 3.599 33.510 1.00 98.38 99 ILE A CA 1
ATOM 790 C C . ILE A 1 99 ? -17.689 3.057 32.087 1.00 98.38 99 ILE A C 1
ATOM 792 O O . ILE A 1 99 ? -16.732 3.435 31.410 1.00 98.38 99 ILE A O 1
ATOM 796 N N . GLU A 1 100 ? -18.639 2.251 31.610 1.00 98.38 100 GLU A N 1
ATOM 797 C CA . GLU A 1 100 ? -18.573 1.705 30.253 1.00 98.38 100 GLU A CA 1
ATOM 798 C C . GLU A 1 100 ? -18.663 2.822 29.208 1.00 98.38 100 GLU A C 1
ATOM 800 O O . GLU A 1 100 ? -17.814 2.893 28.328 1.00 98.38 100 GLU A O 1
ATOM 805 N N . ALA A 1 101 ? -19.566 3.795 29.371 1.00 98.38 101 ALA A N 1
ATOM 806 C CA . ALA A 1 101 ? -19.646 4.943 28.465 1.00 98.38 101 ALA A CA 1
ATOM 807 C C . ALA A 1 101 ? -18.345 5.771 28.431 1.00 98.38 101 ALA A C 1
ATOM 809 O O . ALA A 1 101 ? -17.928 6.249 27.375 1.00 98.38 101 ALA A O 1
ATOM 810 N N . PHE A 1 102 ? -17.669 5.959 29.572 1.00 98.31 102 PHE A N 1
ATOM 811 C CA . PHE A 1 102 ? -16.361 6.625 29.599 1.00 98.31 102 PHE A CA 1
ATOM 812 C C . PHE A 1 102 ? -15.290 5.816 28.868 1.00 98.31 102 PHE A C 1
ATOM 814 O O . PHE A 1 102 ? -14.475 6.389 28.139 1.00 98.31 102 PHE A O 1
ATOM 821 N N . LYS A 1 103 ? -15.289 4.498 29.061 1.00 98.50 103 LYS A N 1
ATOM 822 C CA . LYS A 1 103 ? -14.352 3.583 28.417 1.00 98.50 103 LYS A CA 1
ATOM 823 C C . LYS A 1 103 ? -14.566 3.545 26.904 1.00 98.50 103 LYS A C 1
ATOM 825 O O . LYS A 1 103 ? -13.609 3.786 26.174 1.00 98.50 103 LYS A O 1
ATOM 830 N N . GLU A 1 104 ? -15.801 3.374 26.442 1.00 98.44 104 GLU A N 1
ATOM 831 C CA . GLU A 1 104 ? -16.172 3.404 25.024 1.00 98.44 104 GLU A CA 1
ATOM 832 C C . GLU A 1 104 ? -15.789 4.734 24.366 1.00 98.44 104 GLU A C 1
ATOM 834 O O . GLU A 1 104 ? -15.157 4.742 23.312 1.00 98.44 104 GLU A O 1
ATOM 839 N N . ASN A 1 105 ? -16.077 5.873 25.009 1.00 98.38 105 ASN A N 1
ATOM 840 C CA . ASN A 1 105 ? -15.689 7.188 24.489 1.00 98.38 105 ASN A CA 1
ATOM 841 C C . ASN A 1 105 ? -14.166 7.341 24.379 1.00 98.38 105 ASN A C 1
ATOM 843 O O . ASN A 1 105 ? -13.652 7.871 23.389 1.00 98.38 105 ASN A O 1
ATOM 847 N N . ARG A 1 106 ? -13.425 6.864 25.385 1.00 98.31 106 ARG A N 1
ATOM 848 C CA . ARG A 1 106 ? -11.960 6.885 25.372 1.00 98.31 106 ARG A CA 1
ATOM 849 C C . ARG A 1 106 ? -11.403 5.995 24.262 1.00 98.31 106 ARG A C 1
ATOM 851 O O . ARG A 1 106 ? -10.493 6.413 23.548 1.00 98.31 106 ARG A O 1
ATOM 858 N N . GLU A 1 107 ? -11.937 4.790 24.108 1.00 98.25 107 GLU A N 1
ATOM 859 C CA . GLU A 1 107 ? -11.534 3.846 23.066 1.00 98.25 107 GLU A CA 1
ATOM 860 C C . GLU A 1 107 ? -11.862 4.373 21.668 1.00 98.25 107 GLU A C 1
ATOM 862 O O . GLU A 1 107 ? -10.999 4.335 20.792 1.00 98.25 107 GLU A O 1
ATOM 867 N N . ALA A 1 108 ? -13.046 4.955 21.465 1.00 98.44 108 ALA A N 1
ATOM 868 C CA . ALA A 1 108 ? -13.433 5.592 20.210 1.00 98.44 108 ALA A CA 1
ATOM 869 C C . ALA A 1 108 ? -12.494 6.754 19.846 1.00 98.44 108 ALA A C 1
ATOM 871 O O . ALA A 1 108 ? -12.051 6.861 18.700 1.00 98.44 108 ALA A O 1
ATOM 872 N N . HIS A 1 109 ? -12.125 7.588 20.824 1.00 98.31 109 HIS A N 1
ATOM 873 C CA . HIS A 1 109 ? -11.181 8.684 20.609 1.00 98.31 109 HIS A CA 1
ATOM 874 C C . HIS A 1 109 ? -9.790 8.178 20.200 1.00 98.31 109 HIS A C 1
ATOM 876 O O . HIS A 1 109 ? -9.212 8.655 19.220 1.00 98.31 109 HIS A O 1
ATOM 882 N N . ILE A 1 110 ? -9.270 7.169 20.907 1.00 98.38 110 ILE A N 1
ATOM 883 C CA . ILE A 1 110 ? -7.984 6.541 20.577 1.00 98.38 110 ILE A CA 1
ATOM 884 C C . ILE A 1 110 ? -8.042 5.907 19.184 1.00 98.38 110 ILE A C 1
ATOM 886 O O . ILE A 1 110 ? -7.145 6.133 18.372 1.00 98.38 110 ILE A O 1
ATOM 890 N N . LYS A 1 111 ? -9.109 5.164 18.876 1.00 98.56 111 LYS A N 1
ATOM 891 C CA . LYS A 1 111 ? -9.303 4.514 17.576 1.00 98.56 111 LYS A CA 1
ATOM 892 C C . LYS A 1 111 ? -9.336 5.532 16.435 1.00 98.56 111 LYS A C 1
ATOM 894 O O . LYS A 1 111 ? -8.674 5.309 15.426 1.00 98.56 111 LYS A O 1
ATOM 899 N N . SER A 1 112 ? -10.013 6.667 16.622 1.00 98.44 112 SER A N 1
ATOM 900 C CA . SER A 1 112 ? -10.041 7.768 15.649 1.00 98.44 112 SER A CA 1
ATOM 901 C C . SER A 1 112 ? -8.653 8.372 15.400 1.00 98.44 112 SER A C 1
ATOM 903 O O . SER A 1 112 ? -8.297 8.665 14.258 1.00 98.44 112 SER A O 1
ATOM 905 N N . ILE A 1 113 ? -7.834 8.551 16.445 1.00 98.31 113 ILE A N 1
ATOM 906 C CA . ILE A 1 113 ? -6.446 9.018 16.283 1.00 98.31 113 ILE A CA 1
ATOM 907 C C . ILE A 1 113 ? -5.624 7.987 15.504 1.00 98.31 113 ILE A C 1
ATOM 909 O O . ILE A 1 113 ? -4.930 8.349 14.555 1.00 98.31 113 ILE A O 1
ATOM 913 N N . GLN A 1 114 ? -5.717 6.711 15.879 1.00 98.38 114 GLN A N 1
ATOM 914 C CA . GLN A 1 114 ? -4.981 5.636 15.217 1.00 98.38 114 GLN A CA 1
ATOM 915 C C . GLN A 1 114 ? -5.378 5.486 13.745 1.00 98.38 114 GLN A C 1
ATOM 917 O O . GLN A 1 114 ? -4.523 5.232 12.905 1.00 98.38 114 GLN A O 1
ATOM 922 N N . GLU A 1 115 ? -6.659 5.645 13.418 1.00 98.19 115 GLU A N 1
ATOM 923 C CA . GLU A 1 115 ? -7.154 5.594 12.042 1.00 98.19 115 GLU A CA 1
ATOM 924 C C . GLU A 1 115 ? -6.597 6.737 11.196 1.00 98.19 115 GLU A C 1
ATOM 926 O O . GLU A 1 115 ? -5.977 6.471 10.169 1.00 98.19 115 GLU A O 1
ATOM 931 N N . ARG A 1 116 ? -6.661 7.980 11.692 1.00 98.25 116 ARG A N 1
ATOM 932 C CA . ARG A 1 116 ? -6.035 9.132 11.020 1.00 98.25 116 ARG A CA 1
ATOM 933 C C . ARG A 1 116 ? -4.531 8.948 10.813 1.00 98.25 116 ARG A C 1
ATOM 935 O O . ARG A 1 116 ? -3.992 9.349 9.785 1.00 98.25 116 ARG A O 1
ATOM 942 N N . GLN A 1 117 ? -3.838 8.342 11.777 1.00 98.00 117 GLN A N 1
ATOM 943 C CA . GLN A 1 117 ? -2.413 8.028 11.642 1.00 98.00 117 GLN A CA 1
ATOM 944 C C . GLN A 1 117 ? -2.160 6.953 10.579 1.00 98.00 117 GLN A C 1
ATOM 946 O O . GLN A 1 117 ? -1.250 7.116 9.766 1.00 98.00 117 GLN A O 1
ATOM 951 N N . ARG A 1 118 ? -2.965 5.882 10.544 1.00 98.12 118 ARG A N 1
ATOM 952 C CA . ARG A 1 118 ? -2.868 4.837 9.511 1.00 98.12 118 ARG A CA 1
ATOM 953 C C . ARG A 1 118 ? -3.106 5.403 8.111 1.00 98.12 118 ARG A C 1
ATOM 955 O O . ARG A 1 118 ? -2.320 5.120 7.213 1.00 98.12 118 ARG A O 1
ATOM 962 N N . GLU A 1 119 ? -4.130 6.236 7.938 1.00 98.00 119 GLU A N 1
ATOM 963 C CA . GLU A 1 119 ? -4.413 6.913 6.666 1.00 98.00 119 GLU A CA 1
ATOM 964 C C . GLU A 1 119 ? -3.253 7.808 6.227 1.00 98.00 119 GLU A C 1
ATOM 966 O O . GLU A 1 119 ? -2.841 7.769 5.068 1.00 98.00 119 GLU A O 1
ATOM 971 N N . HIS A 1 120 ? -2.681 8.582 7.155 1.00 98.12 120 HIS A N 1
ATOM 972 C CA . HIS A 1 120 ? -1.529 9.425 6.853 1.00 98.12 120 HIS A CA 1
ATOM 973 C C . HIS A 1 120 ? -0.330 8.597 6.370 1.00 98.12 120 HIS A C 1
ATOM 975 O O . HIS A 1 120 ? 0.295 8.951 5.371 1.00 98.12 120 HIS A O 1
ATOM 981 N N . VAL A 1 121 ? -0.017 7.485 7.042 1.00 98.06 121 VAL A N 1
ATOM 982 C CA . VAL A 1 121 ? 1.063 6.578 6.620 1.00 98.06 121 VAL A CA 1
ATOM 983 C C . VAL A 1 121 ? 0.777 5.993 5.235 1.00 98.06 121 VAL A C 1
ATOM 985 O O . VAL A 1 121 ? 1.650 6.058 4.372 1.00 98.06 121 VAL A O 1
ATOM 988 N N . SER A 1 122 ? -0.449 5.518 4.985 1.00 98.12 122 SER A N 1
ATOM 989 C CA . SER A 1 122 ? -0.858 5.000 3.669 1.00 98.12 122 SER A CA 1
ATOM 990 C C . SER A 1 122 ? -0.657 6.040 2.566 1.00 98.12 122 SER A C 1
ATOM 992 O O . SER A 1 122 ? -0.045 5.756 1.539 1.00 98.12 122 SER A O 1
ATOM 994 N N . ARG A 1 123 ? -1.089 7.284 2.803 1.00 98.06 123 ARG A N 1
ATOM 995 C CA . ARG A 1 123 ? -0.938 8.378 1.837 1.00 98.06 123 ARG A CA 1
ATOM 996 C C . ARG A 1 123 ? 0.527 8.713 1.560 1.00 98.06 123 ARG A C 1
ATOM 998 O O . ARG A 1 123 ? 0.888 8.979 0.416 1.00 98.06 123 ARG A O 1
ATOM 1005 N N . VAL A 1 124 ? 1.381 8.704 2.583 1.00 98.31 124 VAL A N 1
ATOM 1006 C CA . VAL A 1 124 ? 2.829 8.910 2.407 1.00 98.31 124 VAL A CA 1
ATOM 1007 C C . VAL A 1 124 ? 3.438 7.787 1.564 1.00 98.31 124 VAL A C 1
ATOM 1009 O O . VAL A 1 124 ? 4.239 8.061 0.670 1.00 98.31 124 VAL A O 1
ATOM 1012 N N . GLU A 1 125 ? 3.046 6.534 1.798 1.00 97.81 125 GLU A N 1
ATOM 1013 C CA . GLU A 1 125 ? 3.511 5.398 0.998 1.00 97.81 125 GLU A CA 1
ATOM 1014 C C . GLU A 1 125 ? 3.048 5.467 -0.459 1.00 97.81 125 GLU A C 1
ATOM 1016 O O . GLU A 1 125 ? 3.833 5.172 -1.361 1.00 97.81 125 GLU A O 1
ATOM 1021 N N . GLU A 1 126 ? 1.804 5.876 -0.706 1.00 98.06 126 GLU A N 1
ATOM 1022 C CA . GLU A 1 126 ? 1.276 6.101 -2.055 1.00 98.06 126 GLU A CA 1
ATOM 1023 C C . GLU A 1 126 ? 2.071 7.177 -2.798 1.00 98.06 126 GLU A C 1
ATOM 1025 O O . GLU A 1 126 ? 2.493 6.958 -3.935 1.00 98.06 126 GLU A O 1
ATOM 1030 N N . VAL A 1 127 ? 2.340 8.313 -2.144 1.00 98.44 127 VAL A N 1
ATOM 1031 C CA . VAL A 1 127 ? 3.160 9.389 -2.720 1.00 98.44 127 VAL A CA 1
ATOM 1032 C C . VAL A 1 127 ? 4.572 8.890 -3.024 1.00 98.44 127 VAL A C 1
ATOM 1034 O O . VAL A 1 127 ? 5.074 9.142 -4.119 1.00 98.44 127 VAL A O 1
ATOM 1037 N N . ARG A 1 128 ? 5.196 8.135 -2.107 1.00 98.25 128 ARG A N 1
ATOM 1038 C CA . ARG A 1 128 ? 6.531 7.555 -2.324 1.00 98.25 128 ARG A CA 1
ATOM 1039 C C . ARG A 1 128 ? 6.548 6.636 -3.544 1.00 98.25 128 ARG A C 1
ATOM 1041 O O . ARG A 1 128 ? 7.369 6.825 -4.432 1.00 98.25 128 ARG A O 1
ATOM 1048 N N . LYS A 1 129 ? 5.610 5.685 -3.620 1.00 98.25 129 LYS A N 1
ATOM 1049 C CA . LYS A 1 129 ? 5.499 4.742 -4.746 1.00 98.25 129 LYS A CA 1
ATOM 1050 C C . LYS A 1 129 ? 5.257 5.459 -6.073 1.00 98.25 129 LYS A C 1
ATOM 1052 O O . LYS A 1 129 ? 5.847 5.080 -7.077 1.00 98.25 129 LYS A O 1
ATOM 1057 N N . SER A 1 130 ? 4.415 6.493 -6.078 1.00 98.25 130 SER A N 1
ATOM 1058 C CA . SER A 1 130 ? 4.161 7.307 -7.271 1.00 98.25 130 SER A CA 1
ATOM 1059 C C . SER A 1 130 ? 5.427 8.026 -7.745 1.00 98.25 130 SER A C 1
ATOM 1061 O O . SER A 1 130 ? 5.744 7.996 -8.933 1.00 98.25 130 SER A O 1
ATOM 1063 N N . LEU A 1 131 ? 6.194 8.616 -6.822 1.00 98.12 131 LEU A N 1
ATOM 1064 C CA . LEU A 1 131 ? 7.449 9.294 -7.148 1.00 98.12 131 LEU A CA 1
ATOM 1065 C C . LEU A 1 131 ? 8.525 8.317 -7.648 1.00 98.12 131 LEU A C 1
ATOM 1067 O O . LEU A 1 131 ? 9.219 8.613 -8.623 1.00 98.12 131 LEU A O 1
ATOM 1071 N N . ASP A 1 132 ? 8.634 7.143 -7.023 1.00 97.38 132 ASP A N 1
ATOM 1072 C CA . ASP A 1 132 ? 9.544 6.079 -7.453 1.00 97.38 132 ASP A CA 1
ATOM 1073 C C . ASP A 1 132 ? 9.189 5.602 -8.871 1.00 97.38 132 ASP A C 1
ATOM 1075 O O . ASP A 1 132 ? 10.070 5.494 -9.724 1.00 97.38 132 ASP A O 1
ATOM 1079 N N . ALA A 1 133 ? 7.899 5.390 -9.157 1.00 98.06 133 ALA A N 1
ATOM 1080 C CA . ALA A 1 133 ? 7.423 4.989 -10.480 1.00 98.06 133 ALA A CA 1
ATOM 1081 C C . ALA A 1 133 ? 7.730 6.047 -11.553 1.00 98.06 133 ALA A C 1
ATOM 1083 O O . ALA A 1 133 ? 8.275 5.711 -12.604 1.00 98.06 133 ALA A O 1
ATOM 1084 N N . GLN A 1 134 ? 7.465 7.328 -11.269 1.00 97.94 134 GLN A N 1
ATOM 1085 C CA . GLN A 1 134 ? 7.809 8.433 -12.174 1.00 97.94 134 GLN A CA 1
ATOM 1086 C C . GLN A 1 134 ? 9.320 8.517 -12.424 1.00 97.94 134 GLN A C 1
ATOM 1088 O O . GLN A 1 134 ? 9.762 8.755 -13.549 1.00 97.94 134 GLN A O 1
ATOM 1093 N N . THR A 1 135 ? 10.130 8.289 -11.388 1.00 97.56 135 THR A N 1
ATOM 1094 C CA . THR A 1 135 ? 11.594 8.291 -11.504 1.00 97.56 135 THR A CA 1
ATOM 1095 C C . THR A 1 135 ? 12.077 7.131 -12.373 1.00 97.56 135 THR A C 1
ATOM 1097 O O . THR A 1 135 ? 12.905 7.329 -13.261 1.00 97.56 135 THR A O 1
ATOM 1100 N N . GLN A 1 136 ? 11.539 5.926 -12.170 1.00 97.69 136 GLN A N 1
ATOM 1101 C CA . GLN A 1 136 ? 11.864 4.755 -12.987 1.00 97.69 136 GLN A CA 1
ATOM 1102 C C . GLN A 1 136 ? 11.466 4.950 -14.452 1.00 97.69 136 GLN A C 1
ATOM 1104 O O . GLN A 1 136 ? 12.255 4.641 -15.344 1.00 97.69 136 GLN A O 1
ATOM 1109 N N . GLU A 1 137 ? 10.285 5.512 -14.709 1.00 98.00 137 GLU A N 1
ATOM 1110 C CA . GLU A 1 137 ? 9.834 5.838 -16.062 1.00 98.00 137 GLU A CA 1
ATOM 1111 C C . GLU A 1 137 ? 10.766 6.860 -16.730 1.00 98.00 137 GLU A C 1
ATOM 1113 O O . GLU A 1 137 ? 11.179 6.682 -17.878 1.00 98.00 137 GLU A O 1
ATOM 1118 N N . MET A 1 138 ? 11.166 7.908 -16.003 1.00 97.81 138 MET A N 1
ATOM 1119 C CA . MET A 1 138 ? 12.121 8.899 -16.498 1.00 97.81 138 MET A CA 1
ATOM 1120 C C . MET A 1 138 ? 13.469 8.260 -16.853 1.00 97.81 138 MET A C 1
ATOM 1122 O O . MET A 1 138 ? 14.000 8.518 -17.936 1.00 97.81 138 MET A O 1
ATOM 1126 N N . LEU A 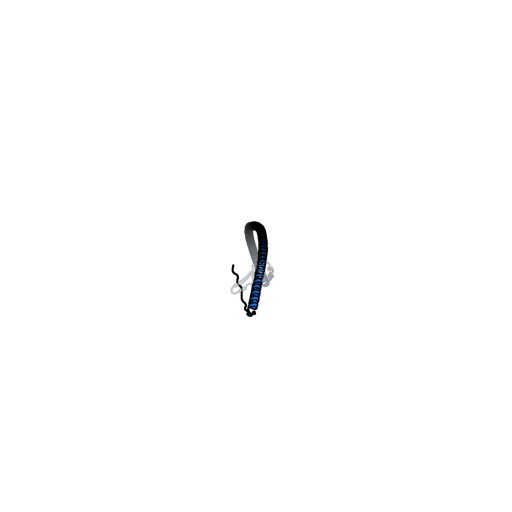1 139 ? 14.007 7.401 -15.981 1.00 97.81 139 LEU A N 1
ATOM 1127 C CA . LEU A 1 139 ? 15.259 6.683 -16.229 1.00 97.81 139 LEU A CA 1
ATOM 1128 C C . LEU A 1 139 ? 15.152 5.756 -17.445 1.00 97.81 139 LEU A C 1
ATOM 1130 O O . LEU A 1 139 ? 16.045 5.766 -18.291 1.00 97.81 139 LEU A O 1
ATOM 1134 N N . ALA A 1 140 ? 14.050 5.016 -17.585 1.00 98.19 140 ALA A N 1
ATOM 1135 C CA . ALA A 1 140 ? 13.805 4.158 -18.743 1.00 98.19 140 ALA A CA 1
ATOM 1136 C C . ALA A 1 140 ? 13.734 4.968 -20.048 1.00 98.19 140 ALA A C 1
ATOM 1138 O O . ALA A 1 140 ? 14.327 4.588 -21.058 1.00 98.19 140 ALA A O 1
ATOM 1139 N N . ASN A 1 141 ? 13.075 6.129 -20.020 1.00 98.25 141 ASN A N 1
ATOM 1140 C CA . ASN A 1 141 ? 13.000 7.033 -21.165 1.00 98.25 141 ASN A CA 1
ATOM 1141 C C . ASN A 1 141 ? 14.373 7.605 -21.551 1.00 98.25 141 ASN A C 1
ATOM 1143 O O . ASN A 1 141 ? 14.680 7.714 -22.740 1.00 98.25 141 ASN A O 1
ATOM 1147 N N . ILE A 1 142 ? 15.208 7.963 -20.571 1.00 97.94 142 ILE A N 1
ATOM 1148 C CA . ILE A 1 142 ? 16.584 8.420 -20.813 1.00 97.94 142 ILE A CA 1
ATOM 1149 C C . ILE A 1 142 ? 17.419 7.285 -21.410 1.00 97.94 142 ILE A C 1
ATOM 1151 O O . ILE A 1 142 ? 18.072 7.490 -22.433 1.00 97.94 142 ILE A O 1
ATOM 1155 N N . GLN A 1 143 ? 17.351 6.089 -20.826 1.00 98.06 143 GLN A N 1
ATOM 1156 C CA . GLN A 1 143 ? 18.085 4.922 -21.306 1.00 98.06 143 GLN A CA 1
ATOM 1157 C C . GLN A 1 143 ? 17.722 4.594 -22.757 1.00 98.06 143 GLN A C 1
ATOM 1159 O O . GLN A 1 143 ? 18.610 4.461 -23.595 1.00 98.06 143 GLN A O 1
ATOM 1164 N N . LYS A 1 144 ? 16.425 4.576 -23.081 1.00 98.31 144 LYS A N 1
ATOM 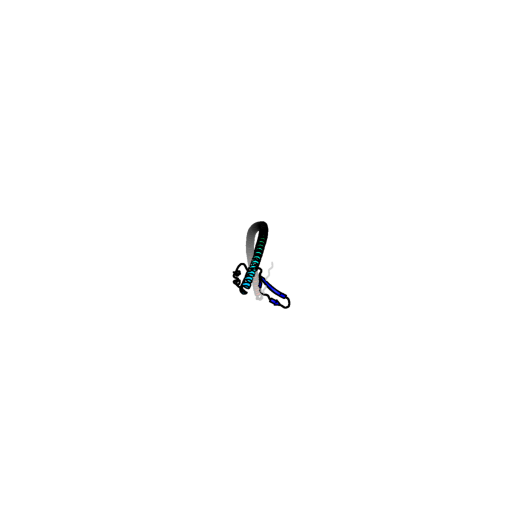1165 C CA . LYS A 1 144 ? 15.935 4.348 -24.444 1.00 98.31 144 LYS A CA 1
ATOM 1166 C C . LYS A 1 144 ? 16.441 5.401 -25.433 1.00 98.31 144 LYS A C 1
ATOM 1168 O O . LYS A 1 144 ? 16.769 5.080 -26.570 1.00 98.31 144 LYS A O 1
ATOM 1173 N N . LYS A 1 145 ? 16.528 6.673 -25.024 1.00 98.38 145 LYS A N 1
ATOM 1174 C CA . LYS A 1 145 ? 17.101 7.733 -25.874 1.00 98.38 145 LYS A CA 1
ATOM 1175 C C . LYS A 1 145 ? 18.589 7.509 -26.144 1.00 98.38 145 LYS A C 1
ATOM 1177 O O . LYS A 1 145 ? 19.021 7.725 -27.272 1.00 98.38 145 LYS A O 1
ATOM 1182 N N . ILE A 1 146 ? 19.351 7.093 -25.132 1.00 98.12 146 ILE A N 1
ATOM 1183 C CA . ILE A 1 146 ? 20.780 6.781 -25.272 1.00 98.12 146 ILE A CA 1
ATOM 1184 C C . ILE A 1 146 ? 20.971 5.583 -26.206 1.00 98.12 146 ILE A C 1
ATOM 1186 O O . ILE A 1 146 ? 21.802 5.646 -27.106 1.00 98.12 146 ILE A O 1
ATOM 1190 N N . GLU A 1 147 ? 20.180 4.528 -26.028 1.00 98.19 147 GLU A N 1
ATOM 1191 C CA . GLU A 1 147 ? 20.216 3.330 -26.869 1.00 98.19 147 GLU A CA 1
ATOM 1192 C C . GLU A 1 147 ? 19.911 3.663 -28.332 1.00 98.19 147 GLU A C 1
ATOM 1194 O O . GLU A 1 147 ? 20.751 3.423 -29.193 1.00 98.19 147 GLU A O 1
ATOM 1199 N N . ASN A 1 148 ? 18.805 4.361 -28.60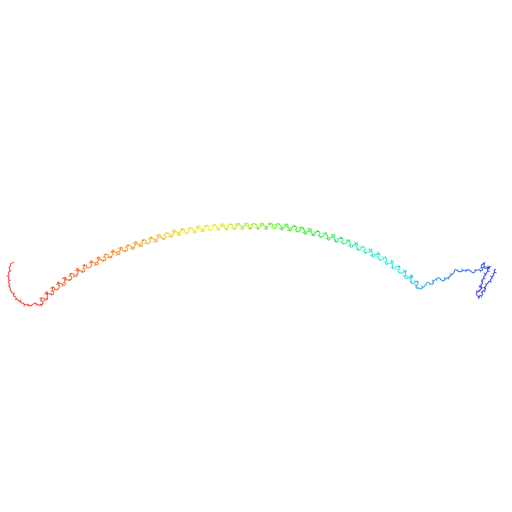2 1.00 98.12 148 ASN A N 1
ATOM 1200 C CA . ASN A 1 148 ? 18.453 4.790 -29.958 1.00 98.12 148 ASN A CA 1
ATOM 1201 C C . ASN A 1 148 ? 19.537 5.678 -30.600 1.00 98.12 148 ASN A C 1
ATOM 1203 O O . ASN A 1 148 ? 19.814 5.569 -31.795 1.00 98.12 148 ASN A O 1
ATOM 1207 N N . ALA A 1 149 ? 20.142 6.590 -29.830 1.00 98.38 149 ALA A N 1
ATOM 1208 C CA . ALA A 1 149 ? 21.217 7.448 -30.329 1.00 98.38 149 ALA A CA 1
ATOM 1209 C C . ALA A 1 149 ? 22.488 6.644 -30.646 1.00 98.38 149 ALA A C 1
ATOM 1211 O O . ALA A 1 149 ? 23.147 6.911 -31.654 1.00 98.38 149 ALA A O 1
ATOM 1212 N N . ASN A 1 150 ? 22.812 5.648 -29.817 1.00 97.81 150 ASN A N 1
ATOM 1213 C CA . ASN A 1 150 ? 23.924 4.734 -30.053 1.00 97.81 150 ASN A CA 1
ATOM 1214 C C . ASN A 1 150 ? 23.677 3.873 -31.293 1.00 97.81 150 ASN A C 1
ATOM 1216 O O . ASN A 1 150 ? 24.541 3.826 -32.160 1.00 97.81 150 ASN A O 1
ATOM 1220 N N . GLU A 1 151 ? 22.497 3.271 -31.434 1.00 98.00 151 GLU A N 1
ATOM 1221 C CA . GLU A 1 151 ? 22.126 2.493 -32.621 1.00 98.00 151 GLU A CA 1
ATOM 1222 C C . GLU A 1 151 ? 22.219 3.331 -33.900 1.00 98.00 151 GLU A C 1
ATOM 1224 O O . GLU A 1 151 ? 22.802 2.895 -34.892 1.00 98.00 151 GLU A O 1
ATOM 1229 N N . ALA A 1 152 ? 21.712 4.568 -33.871 1.00 98.12 152 ALA A N 1
ATOM 1230 C CA . ALA A 1 152 ? 21.810 5.479 -35.006 1.00 98.12 152 ALA A CA 1
ATOM 1231 C C . ALA A 1 152 ? 23.271 5.809 -35.355 1.00 98.12 152 ALA A C 1
ATOM 1233 O O . ALA A 1 152 ? 23.634 5.849 -36.533 1.00 98.12 152 ALA A O 1
ATOM 1234 N N . ARG A 1 153 ? 24.121 6.027 -34.345 1.00 97.88 153 ARG A N 1
ATOM 1235 C CA . ARG A 1 153 ? 25.553 6.287 -34.534 1.00 97.88 153 ARG A CA 1
ATOM 1236 C C . ARG A 1 153 ? 26.275 5.068 -35.109 1.00 97.88 153 ARG A C 1
ATOM 1238 O O . ARG A 1 153 ? 27.021 5.219 -36.074 1.00 97.88 153 ARG A O 1
ATOM 1245 N N . GLU A 1 154 ? 26.040 3.883 -34.559 1.00 98.06 154 GLU A N 1
ATOM 1246 C CA . GLU A 1 154 ? 26.630 2.631 -35.042 1.00 98.06 154 GLU A CA 1
ATOM 1247 C C . GLU A 1 154 ? 26.191 2.330 -36.478 1.00 98.06 154 GLU A C 1
ATOM 1249 O O . GLU A 1 154 ? 27.026 2.014 -37.324 1.00 98.06 154 GLU A O 1
ATOM 1254 N N . ALA A 1 155 ? 24.914 2.538 -36.809 1.00 97.88 155 ALA A N 1
ATOM 1255 C CA . ALA A 1 155 ? 24.415 2.389 -38.173 1.00 97.88 155 ALA A CA 1
ATOM 1256 C C . ALA A 1 155 ? 25.105 3.354 -39.156 1.00 97.88 155 ALA A C 1
ATOM 1258 O O . ALA A 1 155 ? 25.479 2.956 -40.262 1.00 97.88 155 ALA A O 1
ATOM 1259 N N . GLN A 1 156 ? 25.324 4.615 -38.762 1.00 98.25 156 GLN A N 1
ATOM 1260 C CA . GLN A 1 156 ? 26.053 5.587 -39.585 1.00 98.25 156 GLN A CA 1
ATOM 1261 C C . GLN A 1 156 ? 27.519 5.187 -39.794 1.00 98.25 156 GLN A C 1
ATOM 1263 O O . GLN A 1 156 ? 28.025 5.272 -40.917 1.00 98.25 156 GLN A O 1
ATOM 1268 N N . ILE A 1 157 ? 28.196 4.734 -38.734 1.00 97.94 157 ILE A N 1
ATOM 1269 C CA . ILE A 1 157 ? 29.582 4.258 -38.804 1.00 97.94 157 ILE A CA 1
ATOM 1270 C C . ILE A 1 157 ? 29.669 3.027 -39.711 1.00 97.94 157 ILE A C 1
ATOM 1272 O O . ILE A 1 157 ? 30.506 3.002 -40.615 1.00 97.94 157 ILE A O 1
ATOM 1276 N N . ALA A 1 158 ? 28.776 2.052 -39.542 1.00 98.25 158 ALA A N 1
ATOM 1277 C CA . ALA A 1 158 ? 28.721 0.853 -40.371 1.00 98.25 158 ALA A CA 1
ATOM 1278 C C . ALA A 1 158 ? 28.503 1.198 -41.854 1.00 98.25 158 ALA A C 1
ATOM 1280 O O . ALA A 1 158 ? 29.210 0.685 -42.720 1.00 98.25 158 ALA A O 1
ATOM 1281 N N . ALA A 1 159 ? 27.597 2.131 -42.163 1.00 98.12 159 ALA A N 1
ATOM 1282 C CA . ALA A 1 159 ? 27.356 2.582 -43.534 1.00 98.12 159 ALA A CA 1
ATOM 1283 C C . ALA A 1 159 ? 28.570 3.298 -44.163 1.00 98.12 159 ALA A C 1
ATOM 1285 O O . ALA A 1 159 ? 28.791 3.216 -45.374 1.00 98.12 159 ALA A O 1
ATOM 1286 N N . LEU A 1 160 ? 29.366 4.022 -43.368 1.00 97.75 160 LEU A N 1
ATOM 1287 C CA . LEU A 1 160 ? 30.627 4.617 -43.826 1.00 97.75 160 LEU A CA 1
ATOM 1288 C C . LEU A 1 160 ? 31.692 3.548 -44.082 1.00 97.75 160 LEU A C 1
ATOM 1290 O O . LEU A 1 160 ? 32.325 3.565 -45.137 1.00 97.75 160 LEU A O 1
ATOM 1294 N N . GLN A 1 161 ? 31.856 2.603 -43.155 1.00 97.69 161 GLN A N 1
ATOM 1295 C CA . GLN A 1 161 ? 32.794 1.489 -43.298 1.00 97.69 161 GLN A CA 1
ATOM 1296 C C . GLN A 1 161 ? 32.471 0.630 -44.523 1.00 97.69 161 GLN A C 1
ATOM 1298 O O . GLN A 1 161 ? 33.376 0.246 -45.259 1.00 97.69 161 GLN A O 1
ATOM 1303 N N . GLU A 1 162 ? 31.190 0.379 -44.787 1.00 97.88 162 GLU A N 1
ATOM 1304 C CA . GLU A 1 162 ? 30.757 -0.387 -45.951 1.00 97.88 162 GLU A CA 1
ATOM 1305 C C . GLU A 1 162 ? 31.055 0.349 -47.265 1.00 97.88 162 GLU A C 1
ATOM 1307 O O . GLU A 1 162 ? 31.543 -0.250 -48.223 1.00 97.88 162 GLU A O 1
ATOM 1312 N N . ARG A 1 163 ? 30.855 1.673 -47.319 1.00 97.88 163 ARG A N 1
ATOM 1313 C CA . ARG A 1 163 ? 31.268 2.472 -48.486 1.00 97.88 163 ARG A CA 1
ATOM 1314 C C . ARG A 1 163 ? 32.775 2.413 -48.726 1.00 97.88 163 ARG A C 1
ATOM 1316 O O . ARG A 1 163 ? 33.186 2.273 -49.876 1.00 97.88 163 ARG A O 1
ATOM 1323 N N . LEU A 1 164 ? 33.581 2.483 -47.666 1.00 97.44 164 LEU A N 1
ATOM 1324 C CA . LEU A 1 164 ? 35.037 2.357 -47.768 1.00 97.44 164 LEU A CA 1
ATOM 1325 C C . LEU A 1 164 ? 35.446 0.972 -48.282 1.00 97.44 164 LEU A C 1
ATOM 1327 O O . LEU A 1 164 ? 36.195 0.894 -49.249 1.00 97.44 164 LEU A O 1
ATOM 1331 N N . ARG A 1 165 ? 34.872 -0.110 -47.736 1.00 97.62 165 ARG A N 1
ATOM 1332 C CA . ARG A 1 165 ? 35.121 -1.479 -48.224 1.00 97.62 165 ARG A CA 1
ATOM 1333 C C . ARG A 1 165 ? 34.787 -1.646 -49.702 1.00 97.62 165 ARG A C 1
ATOM 1335 O O . ARG A 1 165 ? 35.549 -2.269 -50.437 1.00 97.62 165 ARG A O 1
ATOM 1342 N N . ASN A 1 166 ? 33.666 -1.081 -50.148 1.00 97.31 166 ASN A N 1
ATOM 1343 C CA . ASN A 1 166 ? 33.280 -1.126 -51.557 1.00 97.31 166 ASN A CA 1
ATOM 1344 C C . ASN A 1 166 ? 34.261 -0.347 -52.446 1.00 97.31 166 ASN A C 1
ATOM 1346 O O . ASN A 1 166 ? 34.578 -0.800 -53.547 1.00 97.31 166 ASN A O 1
ATOM 1350 N N . HIS A 1 167 ? 34.782 0.787 -51.970 1.00 97.56 167 HIS A N 1
ATOM 1351 C CA . HIS A 1 167 ? 35.807 1.540 -52.690 1.00 97.56 167 HIS A CA 1
ATOM 1352 C C . HIS A 1 167 ? 37.135 0.776 -52.770 1.00 97.56 167 HIS A C 1
ATOM 1354 O O . HIS A 1 167 ? 37.700 0.659 -53.855 1.00 97.56 167 HIS A O 1
ATOM 1360 N N . ASP A 1 168 ? 37.589 0.185 -51.663 1.00 97.38 168 ASP A N 1
ATOM 1361 C CA . ASP A 1 168 ? 38.805 -0.634 -51.626 1.00 97.38 168 ASP A CA 1
ATOM 1362 C C . ASP A 1 168 ? 38.701 -1.841 -52.562 1.00 97.38 168 ASP A C 1
ATOM 1364 O O . ASP A 1 168 ? 39.644 -2.151 -53.294 1.00 97.38 168 ASP A O 1
ATOM 1368 N N . LYS A 1 169 ? 37.528 -2.487 -52.600 1.00 97.81 169 LYS A N 1
ATOM 1369 C CA . LYS A 1 169 ? 37.242 -3.573 -53.541 1.00 97.81 169 LYS A CA 1
ATOM 1370 C C . LYS A 1 169 ? 37.348 -3.100 -54.989 1.00 97.81 169 LYS A C 1
ATOM 1372 O O . LYS A 1 169 ? 38.021 -3.743 -55.787 1.00 97.81 169 LYS A O 1
ATOM 1377 N N . HIS A 1 170 ? 36.754 -1.954 -55.317 1.00 97.62 170 HIS A N 1
ATOM 1378 C CA . HIS A 1 170 ? 36.853 -1.393 -56.662 1.00 97.62 170 HIS A CA 1
ATOM 1379 C C . HIS A 1 170 ? 38.301 -1.056 -57.047 1.00 97.62 170 HIS A C 1
ATOM 1381 O O . HIS A 1 170 ? 38.729 -1.364 -58.157 1.00 97.62 170 HIS A O 1
ATOM 1387 N N . ILE A 1 171 ? 39.084 -0.478 -56.130 1.00 97.62 171 ILE A N 1
ATOM 1388 C CA . ILE A 1 171 ? 40.513 -0.220 -56.351 1.00 97.62 171 ILE A CA 1
ATOM 1389 C C . ILE A 1 171 ? 41.261 -1.530 -56.624 1.00 97.62 171 ILE A C 1
ATOM 1391 O O . ILE A 1 171 ? 42.086 -1.576 -57.537 1.00 97.62 171 ILE A O 1
ATOM 1395 N N . ALA A 1 172 ? 40.991 -2.588 -55.854 1.00 97.38 172 ALA A N 1
ATOM 1396 C CA . ALA A 1 172 ? 41.602 -3.899 -56.063 1.00 97.38 172 ALA A CA 1
ATOM 1397 C C . ALA A 1 172 ? 41.243 -4.482 -57.440 1.00 97.38 172 ALA A C 1
ATOM 1399 O O . ALA A 1 172 ? 42.135 -4.948 -58.148 1.00 97.38 172 ALA A O 1
ATOM 1400 N N . ASP A 1 173 ? 39.977 -4.381 -57.851 1.00 97.50 173 ASP A N 1
ATOM 1401 C CA . ASP A 1 173 ? 39.516 -4.835 -59.165 1.00 97.50 173 ASP A CA 1
ATOM 1402 C C . ASP A 1 173 ? 40.208 -4.063 -60.304 1.00 97.50 173 ASP A C 1
ATOM 1404 O O . ASP A 1 173 ? 40.696 -4.674 -61.253 1.00 97.50 173 ASP A O 1
ATOM 1408 N N . VAL A 1 174 ? 40.328 -2.733 -60.197 1.00 98.00 174 VAL A N 1
ATOM 1409 C CA . VAL A 1 174 ? 41.037 -1.902 -61.191 1.00 98.00 174 VAL A CA 1
ATOM 1410 C C . VAL A 1 174 ? 42.528 -2.241 -61.240 1.00 98.00 174 VAL A C 1
ATOM 1412 O O . VAL A 1 174 ? 43.096 -2.359 -62.324 1.00 98.00 174 VAL A O 1
ATOM 1415 N N . ARG A 1 175 ? 43.180 -2.430 -60.084 1.00 97.25 175 ARG A N 1
ATOM 1416 C CA . ARG A 1 175 ? 44.592 -2.849 -60.025 1.00 97.25 175 ARG A CA 1
ATOM 1417 C C . ARG A 1 175 ? 44.801 -4.187 -60.722 1.00 97.25 175 ARG A C 1
ATOM 1419 O O . ARG A 1 175 ? 45.717 -4.293 -61.530 1.00 97.25 175 ARG A O 1
ATOM 1426 N N . LYS A 1 176 ? 43.924 -5.157 -60.459 1.00 97.38 176 LYS A N 1
ATOM 1427 C CA . LYS A 1 176 ? 43.958 -6.466 -61.110 1.00 97.38 176 LYS A CA 1
ATOM 1428 C C . LYS A 1 176 ? 43.781 -6.347 -62.625 1.00 97.38 176 LYS A C 1
ATOM 1430 O O . LYS A 1 176 ? 44.564 -6.914 -63.368 1.00 97.38 176 LYS A O 1
ATOM 1435 N N . GLN A 1 177 ? 42.819 -5.548 -63.091 1.00 97.19 177 GLN A N 1
ATOM 1436 C CA . GLN A 1 177 ? 42.625 -5.308 -64.528 1.00 97.19 177 GLN A CA 1
ATOM 1437 C C . GLN A 1 177 ? 43.865 -4.699 -65.200 1.00 97.19 177 GLN A C 1
ATOM 1439 O O . GLN A 1 177 ? 44.189 -5.049 -66.335 1.00 97.19 177 GLN A O 1
ATOM 1444 N N . LEU A 1 178 ? 44.559 -3.780 -64.521 1.00 96.62 178 LEU A N 1
ATOM 1445 C CA . LEU A 1 178 ? 45.806 -3.204 -65.026 1.00 96.62 178 LEU A CA 1
ATOM 1446 C C . LEU A 1 178 ? 46.945 -4.232 -65.055 1.00 96.62 178 LEU A C 1
ATOM 1448 O O . LEU A 1 178 ? 47.719 -4.234 -66.009 1.00 96.62 178 LEU A O 1
ATOM 1452 N N . GLU A 1 179 ? 47.041 -5.093 -64.041 1.00 96.88 179 GLU A N 1
ATOM 1453 C CA . GLU A 1 179 ? 48.017 -6.188 -63.975 1.00 96.88 179 GLU A CA 1
ATOM 1454 C C . GLU A 1 179 ? 47.792 -7.201 -65.105 1.00 96.88 179 GLU A C 1
ATOM 1456 O O . GLU A 1 179 ? 48.705 -7.436 -65.896 1.00 96.88 179 GLU A O 1
ATOM 1461 N N . ASP A 1 180 ? 46.551 -7.663 -65.282 1.00 96.44 180 ASP A N 1
ATOM 1462 C CA . ASP A 1 180 ? 46.153 -8.565 -66.369 1.00 96.44 180 ASP A CA 1
ATOM 1463 C C . ASP A 1 180 ? 46.508 -7.969 -67.751 1.00 96.44 180 ASP A C 1
ATOM 1465 O O . ASP A 1 180 ? 47.013 -8.664 -68.636 1.00 96.44 180 ASP A O 1
ATOM 1469 N N . LEU A 1 181 ? 46.303 -6.658 -67.946 1.00 96.88 181 LEU A N 1
ATOM 1470 C CA . LEU A 1 181 ? 46.662 -5.969 -69.190 1.00 96.88 181 LEU A CA 1
ATOM 1471 C C . LEU A 1 181 ? 48.180 -5.891 -69.393 1.00 96.88 181 LEU A C 1
ATOM 1473 O O . LEU A 1 181 ? 48.659 -6.045 -70.519 1.00 96.88 181 LEU A O 1
ATOM 1477 N N . VAL A 1 182 ? 48.951 -5.636 -68.334 1.00 96.88 182 VAL A N 1
ATOM 1478 C CA . VAL A 1 182 ? 50.420 -5.641 -68.398 1.00 96.88 182 VAL A CA 1
ATOM 1479 C C . VAL A 1 182 ? 50.924 -7.028 -68.789 1.00 96.88 182 VAL A C 1
ATOM 1481 O O . VAL A 1 182 ? 51.777 -7.123 -69.677 1.00 96.88 182 VAL A O 1
ATOM 1484 N N . ASP A 1 183 ? 50.374 -8.082 -68.197 1.00 96.12 183 ASP A N 1
ATOM 1485 C CA . ASP A 1 183 ? 50.737 -9.465 -68.502 1.00 96.12 183 ASP A CA 1
ATOM 1486 C C . ASP A 1 183 ? 50.372 -9.845 -69.940 1.00 96.12 183 ASP A C 1
ATOM 1488 O O . ASP A 1 183 ? 51.216 -10.375 -70.665 1.00 96.12 183 ASP A O 1
ATOM 1492 N N . GLU A 1 184 ? 49.191 -9.451 -70.425 1.00 96.69 184 GLU A N 1
ATOM 1493 C CA . GLU A 1 184 ? 48.793 -9.646 -71.824 1.00 96.69 184 GLU A CA 1
ATOM 1494 C C . GLU A 1 184 ? 49.775 -8.964 -72.798 1.00 96.69 184 GLU A C 1
ATOM 1496 O O . GLU A 1 184 ? 50.154 -9.518 -73.839 1.00 96.69 184 GLU A O 1
ATOM 1501 N N . LYS A 1 185 ? 50.222 -7.737 -72.486 1.00 95.12 185 LYS A N 1
ATOM 1502 C CA . LYS A 1 185 ? 51.215 -7.023 -73.307 1.00 95.12 185 LYS A CA 1
ATOM 1503 C C . LYS A 1 185 ? 52.588 -7.689 -73.236 1.00 95.12 185 LYS A C 1
ATOM 1505 O O . LYS A 1 185 ? 53.238 -7.794 -74.279 1.00 95.12 185 LYS A O 1
ATOM 1510 N N . ARG A 1 186 ? 53.020 -8.156 -72.059 1.00 95.81 186 ARG A N 1
ATOM 1511 C CA . ARG A 1 186 ? 54.271 -8.916 -71.885 1.00 95.81 186 ARG A CA 1
ATOM 1512 C C . ARG A 1 186 ? 54.248 -10.196 -72.711 1.00 95.81 186 ARG A C 1
ATOM 1514 O O . ARG A 1 186 ? 55.181 -10.426 -73.473 1.00 95.81 186 ARG A O 1
ATOM 1521 N N . GLU A 1 187 ? 53.166 -10.967 -72.645 1.00 96.12 187 GLU A N 1
ATOM 1522 C CA . GLU A 1 187 ? 53.001 -12.203 -73.414 1.00 96.12 187 GLU A CA 1
ATOM 1523 C C . GLU A 1 187 ? 53.027 -11.930 -74.927 1.00 96.12 187 GLU A C 1
ATOM 1525 O O . GLU A 1 187 ? 53.708 -12.625 -75.681 1.00 96.12 187 GLU A O 1
ATOM 1530 N N . LYS A 1 188 ? 52.355 -10.866 -75.392 1.00 96.50 188 LYS A N 1
ATOM 1531 C CA . LYS A 1 188 ? 52.403 -10.438 -76.803 1.00 96.50 188 LYS A CA 1
ATOM 1532 C C . LYS A 1 188 ? 53.812 -10.063 -77.262 1.00 96.50 188 LYS A C 1
ATOM 1534 O O . LYS A 1 188 ? 54.172 -10.363 -78.401 1.00 96.50 188 LYS A O 1
ATOM 1539 N N . ILE A 1 189 ? 54.592 -9.383 -76.421 1.00 96.00 189 ILE A N 1
ATOM 1540 C CA . ILE A 1 189 ? 55.989 -9.041 -76.724 1.00 96.00 189 ILE A CA 1
ATOM 1541 C C . ILE A 1 189 ? 56.840 -10.313 -76.762 1.00 96.00 189 ILE A C 1
ATOM 1543 O O . ILE A 1 189 ? 57.579 -10.502 -77.726 1.00 96.00 189 ILE A O 1
ATOM 1547 N N . GLN A 1 190 ? 56.684 -11.202 -75.779 1.00 95.75 190 GLN A N 1
ATOM 1548 C CA . GLN A 1 190 ? 57.427 -12.458 -75.702 1.00 95.75 190 GLN A CA 1
ATOM 1549 C C . GLN A 1 190 ? 57.179 -13.334 -76.935 1.00 95.75 190 GLN A C 1
ATOM 1551 O O . GLN A 1 190 ? 58.129 -13.696 -77.619 1.00 95.75 190 GLN A O 1
ATOM 1556 N N . LYS A 1 191 ? 55.913 -13.543 -77.322 1.00 96.38 191 LYS A N 1
ATOM 1557 C CA . LYS A 1 191 ? 55.553 -14.290 -78.542 1.00 96.38 191 LYS A CA 1
ATOM 1558 C C . LYS A 1 191 ? 56.209 -13.721 -79.800 1.00 96.38 191 LYS A C 1
ATOM 1560 O O . LYS A 1 191 ? 56.649 -14.476 -80.665 1.00 96.38 191 LYS A O 1
ATOM 1565 N N . LYS A 1 192 ? 56.278 -12.389 -79.924 1.00 96.31 192 LYS A N 1
ATOM 1566 C CA . LYS A 1 192 ? 56.947 -11.734 -81.061 1.00 96.31 192 LYS A CA 1
ATOM 1567 C C . LYS A 1 192 ? 58.456 -11.979 -81.058 1.00 96.31 192 LYS A C 1
ATOM 1569 O O . LYS A 1 192 ? 59.015 -12.192 -82.132 1.00 96.31 192 LYS A O 1
ATOM 1574 N N . LEU A 1 193 ? 59.100 -11.941 -79.890 1.00 94.88 193 LEU A N 1
ATOM 1575 C CA . LEU A 1 193 ? 60.526 -12.248 -79.747 1.00 94.88 193 LEU A CA 1
ATOM 1576 C C . LEU A 1 193 ? 60.815 -13.711 -80.095 1.00 94.88 193 LEU A C 1
ATOM 1578 O O . LEU A 1 193 ? 61.711 -13.962 -80.899 1.00 94.88 193 LEU A O 1
ATOM 1582 N N . ASP A 1 194 ? 60.015 -14.642 -79.576 1.00 95.44 194 ASP A N 1
ATOM 1583 C CA . ASP A 1 194 ? 60.161 -16.077 -79.839 1.00 95.44 194 ASP A CA 1
ATOM 1584 C C . ASP A 1 194 ? 59.988 -16.375 -81.335 1.00 95.44 194 ASP A C 1
ATOM 1586 O O . ASP A 1 194 ? 60.857 -16.986 -81.950 1.00 95.44 194 ASP A O 1
ATOM 1590 N N . THR A 1 195 ? 58.944 -15.823 -81.966 1.00 95.69 195 THR A N 1
ATOM 1591 C CA . THR A 1 195 ? 58.716 -15.963 -83.418 1.00 95.69 195 THR A CA 1
ATOM 1592 C C . THR A 1 195 ? 59.890 -15.397 -84.229 1.00 95.69 195 THR A C 1
ATOM 1594 O O . THR A 1 195 ? 60.339 -16.000 -85.204 1.00 95.69 195 THR A O 1
ATOM 1597 N N . ALA A 1 196 ? 60.419 -14.228 -83.849 1.00 94.88 196 ALA A N 1
ATOM 1598 C CA . ALA A 1 196 ? 61.576 -13.637 -84.521 1.00 94.88 196 ALA A CA 1
ATOM 1599 C C . ALA A 1 196 ? 62.842 -14.499 -84.357 1.00 94.88 196 ALA A C 1
ATOM 1601 O O . ALA A 1 196 ? 63.619 -14.640 -85.306 1.00 94.88 196 ALA A O 1
ATOM 1602 N N . GLN A 1 197 ? 63.039 -15.098 -83.180 1.00 94.06 197 GLN A N 1
ATOM 1603 C CA . GLN A 1 197 ? 64.138 -16.017 -82.898 1.00 94.06 197 GLN A CA 1
ATOM 1604 C C . GLN A 1 197 ? 64.007 -17.321 -83.694 1.00 94.06 197 GLN A C 1
ATOM 1606 O O . GLN A 1 197 ? 64.992 -17.760 -84.289 1.00 94.06 197 GLN A O 1
ATOM 1611 N N . GLU A 1 198 ? 62.812 -17.908 -83.762 1.00 94.94 198 GLU A N 1
ATOM 1612 C CA . GLU A 1 198 ? 62.514 -19.094 -84.570 1.00 94.94 198 GLU A CA 1
ATOM 1613 C C . GLU A 1 198 ? 62.774 -18.841 -86.056 1.00 94.94 198 GLU A C 1
ATOM 1615 O O . GLU A 1 198 ? 63.481 -19.624 -86.695 1.00 94.94 198 GLU A O 1
ATOM 1620 N N . ASN A 1 199 ? 62.295 -17.710 -86.585 1.00 94.12 199 ASN A N 1
ATOM 1621 C CA . ASN A 1 199 ? 62.540 -17.295 -87.967 1.00 94.12 199 ASN A CA 1
ATOM 1622 C C . ASN A 1 199 ? 64.039 -17.123 -88.245 1.00 94.12 199 ASN A C 1
ATOM 1624 O O . ASN A 1 199 ? 64.556 -17.630 -89.239 1.00 94.12 199 ASN A O 1
ATOM 1628 N N . ARG A 1 200 ? 64.773 -16.458 -87.344 1.00 93.25 200 ARG A N 1
ATOM 1629 C CA . ARG A 1 200 ? 66.230 -16.304 -87.462 1.00 93.25 200 ARG A CA 1
ATOM 1630 C C . ARG A 1 200 ? 66.943 -17.660 -87.433 1.00 93.25 200 ARG A C 1
ATOM 1632 O O . ARG A 1 200 ? 67.845 -17.892 -88.235 1.00 93.25 200 ARG A O 1
ATOM 1639 N N . ALA A 1 201 ? 66.536 -18.565 -86.546 1.00 93.12 201 ALA A N 1
ATOM 1640 C CA . ALA A 1 201 ? 67.085 -19.916 -86.460 1.00 93.12 201 ALA A CA 1
ATOM 1641 C C . ALA A 1 201 ? 66.750 -20.768 -87.695 1.00 93.12 201 ALA A C 1
ATOM 1643 O O . ALA A 1 201 ? 67.556 -21.609 -88.088 1.00 93.12 201 ALA A O 1
ATOM 1644 N N . ALA A 1 202 ? 65.583 -20.571 -88.313 1.00 93.81 202 ALA A N 1
ATOM 1645 C CA . ALA A 1 202 ? 65.220 -21.210 -89.576 1.00 93.81 202 ALA A CA 1
ATOM 1646 C C . ALA A 1 202 ? 66.133 -20.740 -90.719 1.00 93.81 202 ALA A C 1
ATOM 1648 O O . ALA A 1 202 ? 66.717 -21.579 -91.398 1.00 93.81 202 ALA A O 1
ATOM 1649 N N . ILE A 1 203 ? 66.366 -19.427 -90.846 1.00 92.69 203 ILE A N 1
ATOM 1650 C CA . ILE A 1 203 ? 67.289 -18.862 -91.848 1.00 92.69 203 ILE A CA 1
ATOM 1651 C C . ILE A 1 203 ? 68.709 -19.420 -91.674 1.00 92.69 203 ILE A C 1
ATOM 1653 O O . ILE A 1 203 ? 69.346 -19.809 -92.652 1.00 92.69 203 ILE A O 1
ATOM 1657 N N . TYR A 1 204 ? 69.220 -19.491 -90.437 1.00 90.88 204 TYR A N 1
ATOM 1658 C CA . TYR A 1 204 ? 70.542 -20.077 -90.186 1.00 90.88 204 TYR A CA 1
ATOM 1659 C C . TYR A 1 204 ? 70.601 -21.570 -90.520 1.00 90.88 204 TYR A C 1
ATOM 1661 O O . TYR A 1 204 ? 71.594 -22.008 -91.098 1.00 90.88 204 TYR A O 1
ATOM 1669 N N . ARG A 1 205 ? 69.552 -22.342 -90.201 1.00 91.62 205 ARG A N 1
ATOM 1670 C CA . ARG A 1 205 ? 69.460 -23.760 -90.581 1.00 91.62 205 ARG A CA 1
ATOM 1671 C C . ARG A 1 205 ? 69.475 -23.929 -92.096 1.00 91.62 205 ARG A C 1
ATOM 1673 O O . ARG A 1 205 ? 70.288 -24.697 -92.593 1.00 91.62 205 ARG A O 1
ATOM 1680 N N . GLU A 1 206 ? 68.660 -23.170 -92.826 1.00 91.69 206 GLU A N 1
ATOM 1681 C CA . GLU A 1 206 ? 68.655 -23.191 -94.294 1.00 91.69 206 GLU A CA 1
ATOM 1682 C C . GLU A 1 206 ? 70.023 -22.830 -94.885 1.00 91.69 206 GLU A C 1
ATOM 1684 O O . GLU A 1 206 ? 70.483 -23.468 -95.833 1.00 91.69 206 GLU A O 1
ATOM 1689 N N . LEU A 1 207 ? 70.703 -21.823 -94.324 1.00 90.75 207 LEU A N 1
ATOM 1690 C CA . LEU A 1 207 ? 72.051 -21.447 -94.750 1.00 90.75 207 LEU A CA 1
ATOM 1691 C C . LEU A 1 207 ? 73.056 -22.579 -94.498 1.00 90.75 207 LEU A C 1
ATOM 1693 O O . LEU A 1 207 ? 73.873 -22.874 -95.369 1.00 90.75 207 LEU A O 1
ATOM 1697 N N . GLN A 1 208 ? 72.984 -23.226 -93.335 1.00 89.81 208 GLN A N 1
ATOM 1698 C CA . GLN A 1 208 ? 73.843 -24.354 -92.986 1.00 89.81 208 GLN A CA 1
ATOM 1699 C C . GLN A 1 208 ? 73.593 -25.561 -93.898 1.00 89.81 208 GLN A C 1
ATOM 1701 O O . GLN A 1 208 ? 74.555 -26.168 -94.360 1.00 89.81 208 GLN A O 1
ATOM 1706 N N . THR A 1 209 ? 72.335 -25.871 -94.229 1.00 90.00 209 THR A N 1
ATOM 1707 C CA . THR A 1 209 ? 71.992 -26.931 -95.189 1.00 90.00 209 THR A CA 1
ATOM 1708 C C . THR A 1 209 ? 72.569 -26.631 -96.571 1.00 90.00 209 THR A C 1
ATOM 1710 O O . THR A 1 209 ? 73.247 -27.483 -97.135 1.00 90.00 209 THR A O 1
ATOM 1713 N N . LYS A 1 210 ? 72.419 -25.398 -97.077 1.00 90.94 210 LYS A N 1
ATOM 1714 C CA . LYS A 1 210 ? 73.030 -24.979 -98.354 1.00 90.94 210 LYS A CA 1
ATOM 1715 C C . LYS A 1 210 ? 74.557 -25.090 -98.343 1.00 90.94 210 LYS A C 1
ATOM 1717 O O . LYS A 1 210 ? 75.158 -25.386 -99.373 1.00 90.94 210 LYS A O 1
ATOM 1722 N N . LEU A 1 211 ? 75.207 -24.822 -97.207 1.00 87.44 211 LEU A N 1
ATOM 1723 C CA . LEU A 1 211 ? 76.654 -25.013 -97.056 1.00 87.44 211 LEU A CA 1
ATOM 1724 C C . LEU A 1 211 ? 77.033 -26.501 -97.080 1.00 87.44 211 LEU A C 1
ATOM 1726 O O . LEU A 1 211 ? 77.957 -26.867 -97.799 1.00 87.44 211 LEU A O 1
ATOM 1730 N N . GLN A 1 212 ? 76.291 -27.355 -96.371 1.00 88.06 212 GLN A N 1
ATOM 1731 C CA . GLN A 1 212 ? 76.498 -28.808 -96.374 1.00 88.06 212 GLN A CA 1
ATOM 1732 C C . GLN A 1 212 ? 76.252 -29.433 -97.752 1.00 88.06 212 GLN A C 1
ATOM 1734 O O . GLN A 1 212 ? 76.986 -30.325 -98.155 1.00 88.06 212 GLN A O 1
ATOM 1739 N N . GLU A 1 213 ? 75.248 -28.974 -98.500 1.00 88.75 213 GLU A N 1
ATOM 1740 C CA . GLU A 1 213 ? 75.001 -29.411 -99.881 1.00 88.75 213 GLU A CA 1
ATOM 1741 C C . GLU A 1 213 ? 76.179 -29.069 -100.796 1.00 88.75 213 GLU A C 1
ATOM 1743 O O . GLU A 1 213 ? 76.617 -29.910 -101.579 1.00 88.75 213 GLU A O 1
ATOM 1748 N N . LYS A 1 214 ? 76.742 -27.859 -100.664 1.00 85.19 214 LYS A N 1
ATOM 1749 C CA . LYS A 1 214 ? 77.955 -27.468 -101.396 1.00 85.19 214 LYS A CA 1
ATOM 1750 C C . LYS A 1 214 ? 79.162 -28.323 -101.014 1.00 85.19 214 LYS A C 1
ATOM 1752 O O . LYS A 1 214 ? 79.959 -28.656 -101.886 1.00 85.19 214 LYS A O 1
ATOM 1757 N N . GLU A 1 215 ? 79.303 -28.670 -99.739 1.00 84.31 215 GLU A N 1
ATOM 1758 C CA . GLU A 1 215 ? 80.374 -29.542 -99.252 1.00 84.31 215 GLU A CA 1
ATOM 1759 C C . GLU A 1 215 ? 80.226 -30.974 -99.781 1.00 84.31 215 GLU A C 1
ATOM 1761 O O . GLU A 1 215 ? 81.178 -31.504 -100.351 1.00 84.31 215 GLU A O 1
ATOM 1766 N N . LYS A 1 216 ? 79.020 -31.551 -99.711 1.00 86.44 216 LYS A N 1
ATOM 1767 C CA . LYS A 1 216 ? 78.696 -32.854 -100.310 1.00 86.44 216 LYS A CA 1
ATOM 1768 C C . LYS A 1 216 ? 78.958 -32.869 -101.809 1.00 86.44 216 LYS A C 1
ATOM 1770 O O . LYS A 1 216 ? 79.584 -33.795 -102.304 1.00 86.44 216 LYS A O 1
ATOM 1775 N N . HIS A 1 217 ? 78.549 -31.827 -102.530 1.00 83.50 217 HIS A N 1
ATOM 1776 C CA . HIS A 1 217 ? 78.834 -31.720 -103.958 1.00 83.50 217 HIS A CA 1
ATOM 1777 C C . HIS A 1 217 ? 80.345 -31.654 -104.233 1.00 83.50 217 HIS A C 1
ATOM 1779 O O . HIS A 1 217 ? 80.843 -32.308 -105.145 1.00 83.50 217 HIS A O 1
ATOM 1785 N N . ALA A 1 218 ? 81.107 -30.913 -103.422 1.00 82.00 218 ALA A N 1
ATOM 1786 C CA . ALA A 1 218 ? 82.563 -30.899 -103.527 1.00 82.00 218 ALA A CA 1
ATOM 1787 C C . ALA A 1 218 ? 83.183 -32.281 -103.238 1.00 82.00 218 ALA A C 1
ATOM 1789 O O . ALA A 1 218 ? 84.158 -32.655 -103.888 1.00 82.00 218 ALA A O 1
ATOM 1790 N N . GLU A 1 219 ? 82.630 -33.051 -102.296 1.00 79.69 219 GLU A N 1
ATOM 1791 C CA . GLU A 1 219 ? 83.023 -34.442 -102.034 1.00 79.69 219 GLU A CA 1
ATOM 1792 C C . GLU A 1 219 ? 82.678 -35.383 -103.183 1.00 79.69 219 GLU A C 1
ATOM 1794 O O . GLU A 1 219 ? 83.548 -36.143 -103.595 1.00 79.69 219 GLU A O 1
ATOM 1799 N N . GLU A 1 220 ? 81.472 -35.305 -103.743 1.00 80.25 220 GLU A N 1
ATOM 1800 C CA . GLU A 1 220 ? 81.067 -36.072 -104.926 1.00 80.25 220 GLU A CA 1
ATOM 1801 C C . GLU A 1 220 ? 81.996 -35.786 -106.107 1.00 80.25 220 GLU A C 1
ATOM 1803 O O . GLU A 1 220 ? 82.465 -36.709 -106.764 1.00 80.25 220 GLU A O 1
ATOM 1808 N N . VAL A 1 221 ? 82.347 -34.518 -106.351 1.00 80.69 221 VAL A N 1
ATOM 1809 C CA . VAL A 1 221 ? 83.321 -34.150 -107.390 1.00 80.69 221 VAL A CA 1
ATOM 1810 C C . VAL A 1 221 ? 84.705 -34.746 -107.093 1.00 80.69 221 VAL A C 1
ATOM 1812 O O . VAL A 1 221 ? 85.363 -35.234 -108.013 1.00 80.69 221 VAL A O 1
ATOM 1815 N N . ARG A 1 222 ? 85.151 -34.764 -105.827 1.00 80.31 222 ARG A N 1
ATOM 1816 C CA . ARG A 1 222 ? 86.409 -35.422 -105.420 1.00 80.31 222 ARG A CA 1
ATOM 1817 C C . ARG A 1 222 ? 86.356 -36.942 -105.590 1.00 80.31 222 ARG A C 1
ATOM 1819 O O . ARG A 1 222 ? 87.332 -37.504 -106.076 1.00 80.31 222 ARG A O 1
ATOM 1826 N N . GLN A 1 223 ? 85.247 -37.590 -105.237 1.00 75.56 223 GLN A N 1
ATOM 1827 C CA . GLN A 1 223 ? 85.046 -39.030 -105.416 1.00 75.56 223 GLN A CA 1
ATOM 1828 C C . GLN A 1 223 ? 84.975 -39.407 -106.895 1.00 75.56 223 GLN A C 1
ATOM 1830 O O . GLN A 1 223 ? 85.643 -40.343 -107.313 1.00 75.56 223 GLN A O 1
ATOM 1835 N N . ASN A 1 224 ? 84.261 -38.634 -107.715 1.00 74.62 224 ASN A N 1
ATOM 1836 C CA . ASN A 1 224 ? 84.243 -38.814 -109.166 1.00 74.62 224 ASN A CA 1
ATOM 1837 C C . ASN A 1 224 ? 85.655 -38.667 -109.750 1.00 74.62 224 ASN A C 1
ATOM 1839 O O . ASN A 1 224 ? 86.031 -39.430 -110.637 1.00 74.62 224 ASN A O 1
ATOM 1843 N N . LYS A 1 225 ? 86.460 -37.727 -109.225 1.00 72.69 225 LYS A N 1
ATOM 1844 C CA . LYS A 1 225 ? 87.872 -37.542 -109.596 1.00 72.69 225 LYS A CA 1
ATOM 1845 C C . LYS A 1 225 ? 88.767 -38.705 -109.147 1.00 72.69 225 LYS A C 1
ATOM 1847 O O . LYS A 1 225 ? 89.657 -39.083 -109.902 1.00 72.69 225 LYS A O 1
ATOM 1852 N N . SER A 1 226 ? 88.564 -39.265 -107.952 1.00 64.56 226 SER A N 1
ATOM 1853 C CA . SER A 1 226 ? 89.325 -40.431 -107.481 1.00 64.56 226 SER A CA 1
ATOM 1854 C C . SER A 1 226 ? 88.909 -41.715 -108.197 1.00 64.56 226 SER A C 1
ATOM 1856 O O . SER A 1 226 ? 89.775 -42.500 -108.549 1.00 64.56 226 SER A O 1
ATOM 1858 N N . GLN A 1 227 ? 87.624 -41.895 -108.508 1.00 59.19 227 GLN A N 1
ATOM 1859 C CA . GLN A 1 227 ? 87.130 -43.002 -109.333 1.00 59.19 227 GLN A CA 1
ATOM 1860 C C . GLN A 1 227 ? 87.670 -42.920 -110.768 1.00 59.19 227 GLN A C 1
ATOM 1862 O O . GLN A 1 227 ? 88.065 -43.937 -111.321 1.00 59.19 227 GLN A O 1
ATOM 1867 N N . THR A 1 228 ? 87.817 -41.719 -111.348 1.00 58.53 228 THR A N 1
ATOM 1868 C CA . THR A 1 228 ? 88.541 -41.566 -112.631 1.00 58.53 228 THR A CA 1
ATOM 1869 C C . THR A 1 228 ? 90.049 -41.822 -112.527 1.00 58.53 228 THR A C 1
ATOM 1871 O O . THR A 1 228 ? 90.683 -42.032 -113.556 1.00 58.53 228 THR A O 1
ATOM 1874 N N . LEU A 1 229 ? 90.638 -41.784 -111.327 1.00 53.88 229 LEU A N 1
ATOM 1875 C CA . LEU A 1 229 ? 92.055 -42.091 -111.097 1.00 53.88 229 LEU A CA 1
ATOM 1876 C C . LEU A 1 229 ? 92.300 -43.567 -110.738 1.00 53.88 229 LEU A C 1
ATOM 1878 O O . LEU A 1 229 ? 93.381 -44.062 -111.037 1.00 53.88 229 LEU A O 1
ATOM 1882 N N . GLU A 1 230 ? 91.329 -44.276 -110.153 1.00 46.88 230 GLU A N 1
ATOM 1883 C CA . GLU A 1 230 ? 91.406 -45.734 -109.952 1.00 46.88 230 GLU A CA 1
ATOM 1884 C C . GLU A 1 230 ? 91.093 -46.537 -111.233 1.00 46.88 230 GLU A C 1
ATOM 1886 O O . GLU A 1 230 ? 91.604 -47.644 -111.373 1.00 46.88 230 GLU A O 1
ATOM 1891 N N . ASP A 1 231 ? 90.370 -45.963 -112.208 1.00 39.94 231 ASP A N 1
ATOM 1892 C CA . ASP A 1 231 ? 90.012 -46.611 -113.490 1.00 39.94 231 ASP A CA 1
ATOM 1893 C C . ASP A 1 231 ? 90.827 -46.138 -114.725 1.00 39.94 231 ASP A C 1
ATOM 1895 O O . ASP A 1 231 ? 90.410 -46.337 -115.869 1.00 39.94 231 ASP A O 1
ATOM 1899 N N . ALA A 1 232 ? 92.013 -45.536 -114.550 1.00 32.06 232 ALA A N 1
ATOM 1900 C CA . ALA A 1 232 ? 92.854 -45.087 -115.674 1.00 32.06 232 ALA A CA 1
ATOM 1901 C C . ALA A 1 232 ? 94.210 -45.839 -115.778 1.00 32.06 232 ALA A C 1
ATOM 1903 O O . ALA A 1 232 ? 95.078 -45.650 -114.922 1.00 32.06 232 ALA A O 1
ATOM 1904 N N . PRO A 1 233 ? 94.439 -46.654 -116.836 1.00 38.88 233 PRO A N 1
ATOM 1905 C CA . PRO A 1 233 ? 95.688 -47.386 -117.066 1.00 38.88 233 PRO A CA 1
ATOM 1906 C C . PRO A 1 233 ? 96.777 -46.564 -117.788 1.00 38.88 233 PRO A C 1
ATOM 1908 O O . PRO A 1 233 ? 96.505 -45.653 -118.567 1.00 38.88 233 PRO A O 1
ATOM 1911 N N . LEU A 1 234 ? 98.030 -46.951 -117.524 1.00 34.41 234 LEU A N 1
ATOM 1912 C CA . LEU A 1 234 ? 99.298 -46.401 -118.028 1.00 34.41 234 LEU A CA 1
ATOM 1913 C C . LEU A 1 234 ? 99.434 -46.402 -119.563 1.00 34.41 234 LEU A C 1
ATOM 1915 O O . LEU A 1 234 ? 99.263 -47.452 -120.179 1.00 34.41 234 LEU A O 1
ATOM 1919 N N . GLN A 1 235 ? 99.941 -45.296 -120.135 1.00 35.34 235 GLN A N 1
ATOM 1920 C CA . GLN A 1 235 ? 100.906 -45.326 -121.249 1.00 35.34 235 GLN A CA 1
ATOM 1921 C C . GLN A 1 235 ? 101.731 -44.026 -121.392 1.00 35.34 235 GLN A C 1
ATOM 1923 O O . GLN A 1 235 ? 101.239 -42.923 -121.173 1.00 35.34 235 GLN A O 1
ATOM 1928 N N . ASN A 1 236 ? 103.007 -44.223 -121.744 1.00 34.47 236 ASN A N 1
ATOM 1929 C CA . ASN A 1 236 ? 104.109 -43.269 -121.939 1.00 34.47 236 ASN A CA 1
ATOM 1930 C C . ASN A 1 236 ? 104.090 -42.584 -123.321 1.00 34.47 236 ASN A C 1
ATOM 1932 O O . ASN A 1 236 ? 103.842 -43.274 -124.306 1.00 34.47 236 ASN A O 1
ATOM 1936 N N . SER A 1 237 ? 104.556 -41.324 -123.391 1.00 34.62 237 SER A N 1
ATOM 1937 C CA . SER A 1 237 ? 105.539 -40.835 -124.391 1.00 34.62 237 SER A CA 1
ATOM 1938 C C . SER A 1 237 ? 105.980 -39.375 -124.135 1.00 34.62 237 SER A C 1
ATOM 1940 O O . SER A 1 237 ? 105.143 -38.475 -124.121 1.00 34.62 237 SER A O 1
ATOM 1942 N N . GLU A 1 238 ? 107.292 -39.199 -123.911 1.00 36.84 238 GLU A N 1
ATOM 1943 C CA . GLU A 1 238 ? 108.245 -38.190 -124.454 1.00 36.84 238 GLU A CA 1
ATOM 1944 C C . GLU A 1 238 ? 107.709 -37.108 -125.422 1.00 36.84 238 GLU A C 1
ATOM 1946 O O . GLU A 1 238 ? 106.802 -37.371 -126.200 1.00 36.84 238 GLU A O 1
ATOM 1951 N N . GLU A 1 239 ? 108.278 -35.914 -125.616 1.00 41.47 239 GLU A N 1
ATOM 1952 C CA . GLU A 1 239 ? 109.349 -35.081 -125.038 1.00 41.47 239 GLU A CA 1
ATOM 1953 C C . GLU A 1 239 ? 109.323 -33.793 -125.905 1.00 41.47 239 GLU A C 1
ATOM 1955 O O . GLU A 1 239 ? 109.141 -33.906 -127.118 1.00 41.47 239 GLU A O 1
ATOM 1960 N N . THR A 1 240 ? 109.480 -32.577 -125.360 1.00 39.66 240 THR A N 1
ATOM 1961 C CA . THR A 1 240 ? 110.228 -31.472 -126.021 1.00 39.66 240 THR A CA 1
ATOM 1962 C C . THR A 1 240 ? 110.355 -30.228 -125.138 1.00 39.66 240 THR A C 1
ATOM 1964 O O . THR A 1 240 ? 109.445 -29.837 -124.412 1.00 39.66 240 THR A O 1
ATOM 1967 N N . ALA A 1 241 ? 111.531 -29.611 -125.237 1.00 45.22 241 ALA A N 1
ATOM 1968 C CA . ALA A 1 241 ? 112.023 -28.462 -124.490 1.00 45.22 241 ALA A CA 1
ATOM 1969 C C . ALA A 1 241 ? 111.877 -27.120 -125.243 1.00 45.22 241 ALA A C 1
ATOM 1971 O O . ALA A 1 241 ? 111.938 -27.096 -126.469 1.00 45.22 241 ALA A O 1
ATOM 1972 N N . ALA A 1 242 ? 111.801 -26.011 -124.491 1.00 44.38 242 ALA A N 1
ATOM 1973 C CA . ALA A 1 242 ? 112.269 -24.644 -124.813 1.00 44.38 242 ALA A CA 1
ATOM 1974 C C . ALA A 1 242 ? 112.135 -23.810 -123.513 1.00 44.38 242 ALA A C 1
ATOM 1976 O O . ALA A 1 242 ? 111.043 -23.735 -122.964 1.00 44.38 242 ALA A O 1
ATOM 1977 N N . SER A 1 243 ? 113.197 -23.428 -122.791 1.00 49.59 243 SER A N 1
ATOM 1978 C CA . SER A 1 243 ? 114.164 -22.334 -123.018 1.00 49.59 243 SER A CA 1
ATOM 1979 C C . SER A 1 243 ? 113.517 -20.945 -123.140 1.00 49.59 243 SER A C 1
ATOM 1981 O O . SER A 1 243 ? 112.788 -20.695 -124.098 1.00 49.59 243 SER A O 1
ATOM 1983 N N . GLY A 1 244 ? 113.826 -20.061 -122.178 1.00 41.00 244 GLY A N 1
ATOM 1984 C CA . GLY A 1 244 ? 113.426 -18.649 -122.134 1.00 41.00 244 GLY A CA 1
ATOM 1985 C C . GLY A 1 244 ? 113.282 -18.124 -120.716 1.00 41.00 244 GLY A C 1
ATOM 1986 O O . GLY A 1 244 ? 112.137 -18.146 -120.223 1.00 41.00 244 GLY A O 1
#

Foldseek 3Di:
DDWDDWDDDPVGIDIDDDPDDPPDPDDPPDPPCPPDPPQDPVNVVVVVVVVVVVVVVVVVVVVVVVVVVVVVVVVVVVVVVVVVVVVVVVVVVVVVVVVVVVVVVVVVVVVVVVVVVVVVVVVVVVVVVVVVVVVVVVVVVVVVVVVVVVVVVVVVVVVVVVVVVVVVVVVVVVVVVVVVVVVVVVVVVVVVVVVVVVVVVVVVVVVVVVVVVVVVVVVVVVVVVVVVVVPDDDDDDDDDDDDD

Sequence (244 aa):
TEVRCTEQSKGGLKYELVLADPCMDSPLRKPSTSPPKSISAEDIEKKLKEAEERRQSLEAMKLNQLNEKMSRLAEVNQKKEGLTEEFQETTRQNYEKKIEAFKENREAHIKSIQERQREHVSRVEEVRKSLDAQTQEMLANIQKKIENANEAREAQIAALQERLRNHDKHIADVRKQLEDLVDEKREKIQKKLDTAQENRAAIYRELQTKLQEKEKHAEEVRQNKSQTLEDAPLQNSEETAASG

pLDDT: mean 87.49, std 16.69, range [32.06, 98.56]

Secondary structure (DSSP, 8-state):
-EEEEEEEETTEEEEEEESS--S--S-------PPP----HHHHHHHHHHHHHHHHHHHHHHHHHHHHHHHHHHHHHHHHHHHHHHHHHHHHHHHHHHHHHHHHHHHHHHHHHHHHHHHHHHHHHHHHHHHHHHHHHHHHHHHHHHHHHHHHHHHHHHHHHHHHHHHHHHHHHHHHHHHHHHHHHHHHHHHHHHHHHHHHHHHHHHHHHHHHHHHHHHHHHHHHHHHHHHS-------------